Protein AF-A0AAW0EYR4-F1 (afdb_monomer)

Neare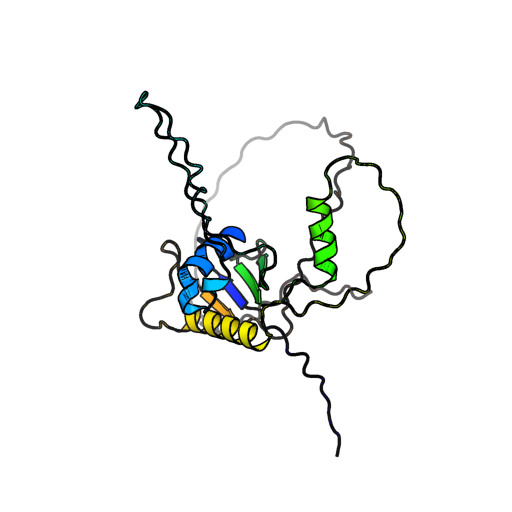st PDB structures (foldseek):
  3ee7-assembly1_B  TM=2.775E-01  e=6.577E+00  Severe acute respiratory syndrome-related coronavirus
  5xam-assembly2_B  TM=1.630E-01  e=1.799E+00  Deinococcus radiodurans R1 = ATCC 13939 = DSM 20539
  7mp7-assembly1_A  TM=2.452E-01  e=5.138E+00  Thermus thermophilus

Organism: NCBI:txid1808958

Mean predicted aligned error: 16.3 Å

Structure (mmCIF, N/CA/C/O backbone):
data_AF-A0AAW0EYR4-F1
#
_entry.id   AF-A0AAW0EYR4-F1
#
loop_
_atom_site.group_PDB
_atom_site.id
_atom_site.type_symbol
_atom_site.label_atom_id
_atom_site.label_alt_id
_atom_site.label_comp_id
_atom_site.label_asym_id
_atom_site.label_entity_id
_atom_site.label_seq_id
_atom_site.pdbx_PDB_ins_code
_atom_site.Cartn_x
_atom_site.Cartn_y
_atom_site.Cartn_z
_atom_site.occupancy
_atom_site.B_iso_or_equiv
_atom_site.auth_seq_id
_atom_site.auth_comp_id
_atom_site.auth_asym_id
_atom_site.auth_atom_id
_atom_site.pdbx_PDB_model_num
ATOM 1 N N . MET A 1 1 ? 0.404 -42.194 14.680 1.00 45.97 1 MET A N 1
ATOM 2 C CA . MET A 1 1 ? 1.113 -40.937 14.370 1.00 45.97 1 MET A CA 1
ATOM 3 C C . MET A 1 1 ? 0.321 -40.262 13.265 1.00 45.97 1 MET A C 1
ATOM 5 O O . MET A 1 1 ? 0.444 -40.666 12.119 1.00 45.97 1 MET A O 1
ATOM 9 N N . SER A 1 2 ? -0.603 -39.366 13.617 1.00 49.25 2 SER A N 1
ATOM 10 C CA . SER A 1 2 ? -1.418 -38.659 12.623 1.00 49.25 2 SER A CA 1
ATOM 11 C C . SER A 1 2 ? -0.617 -37.480 12.092 1.00 49.25 2 SER A C 1
ATOM 13 O O . SER A 1 2 ? -0.444 -36.486 12.794 1.00 49.25 2 SER A O 1
ATOM 15 N N . GLY A 1 3 ? -0.093 -37.625 10.877 1.00 47.03 3 GLY A N 1
ATOM 16 C CA . GLY A 1 3 ? 0.444 -36.516 10.102 1.00 47.03 3 GLY A CA 1
ATOM 17 C C . GLY A 1 3 ? -0.713 -35.653 9.621 1.00 47.03 3 GLY A C 1
ATOM 18 O O . GLY A 1 3 ? -1.368 -35.984 8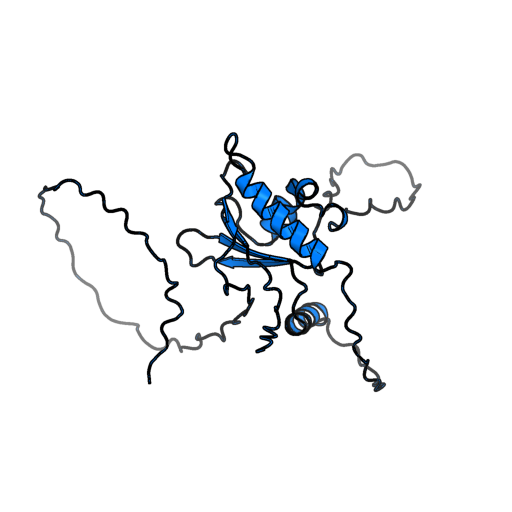.638 1.00 47.03 3 GLY A O 1
ATOM 19 N N . SER A 1 4 ? -0.991 -34.567 10.339 1.00 51.69 4 SER A N 1
ATOM 20 C CA . SER A 1 4 ? -1.746 -33.459 9.765 1.00 51.69 4 SER A CA 1
ATOM 21 C C . SER A 1 4 ? -0.821 -32.733 8.796 1.00 51.69 4 SER A C 1
ATOM 23 O O . SER A 1 4 ? -0.175 -31.758 9.175 1.00 51.69 4 SER A O 1
ATOM 25 N N . ASP A 1 5 ? -0.793 -33.190 7.543 1.00 44.00 5 ASP A N 1
ATOM 26 C CA . ASP A 1 5 ? -0.499 -32.328 6.397 1.00 44.00 5 ASP A CA 1
ATOM 27 C C . ASP A 1 5 ? -1.652 -31.323 6.278 1.00 44.00 5 ASP A C 1
ATOM 29 O O . ASP A 1 5 ? -2.516 -31.382 5.401 1.00 44.00 5 ASP A O 1
ATOM 33 N N . ALA A 1 6 ? -1.703 -30.388 7.228 1.00 49.06 6 ALA A N 1
ATOM 34 C CA . ALA A 1 6 ? -2.325 -29.112 6.974 1.00 49.06 6 ALA A CA 1
ATOM 35 C C . ALA A 1 6 ? -1.444 -28.479 5.904 1.00 49.06 6 ALA A C 1
ATOM 37 O O . ALA A 1 6 ? -0.395 -27.927 6.224 1.00 49.06 6 ALA A O 1
ATOM 38 N N . SER A 1 7 ? -1.845 -28.649 4.640 1.00 44.88 7 SER A N 1
ATOM 39 C CA . SER A 1 7 ? -1.387 -27.833 3.525 1.00 44.88 7 SER A CA 1
ATOM 40 C C . SER A 1 7 ? -1.390 -26.396 4.027 1.00 44.88 7 SER A C 1
ATOM 42 O O . SER A 1 7 ? -2.445 -25.777 4.191 1.00 44.88 7 SER A O 1
ATOM 44 N N . ALA A 1 8 ? -0.205 -25.925 4.407 1.00 48.19 8 ALA A N 1
ATOM 45 C CA . ALA A 1 8 ? 0.031 -24.563 4.806 1.00 48.19 8 ALA A CA 1
ATOM 46 C C . ALA A 1 8 ? -0.064 -23.781 3.506 1.00 48.19 8 ALA A C 1
ATOM 48 O O . ALA A 1 8 ? 0.935 -23.491 2.860 1.00 48.19 8 ALA A O 1
ATOM 49 N N . VAL A 1 9 ? -1.299 -23.539 3.067 1.00 51.88 9 VAL A N 1
ATOM 50 C CA . VAL A 1 9 ? -1.584 -22.476 2.123 1.00 51.88 9 VAL A CA 1
ATOM 51 C C . VAL A 1 9 ? -1.094 -21.242 2.854 1.00 51.88 9 VAL A C 1
ATOM 53 O O . VAL A 1 9 ? -1.728 -20.794 3.812 1.00 51.88 9 VAL A O 1
ATOM 56 N N . ASP A 1 10 ? 0.112 -20.819 2.497 1.00 60.78 10 ASP A N 1
ATOM 57 C CA . ASP A 1 10 ? 0.800 -19.686 3.082 1.00 60.78 10 ASP A CA 1
ATOM 58 C C . ASP A 1 10 ? -0.106 -18.480 2.844 1.00 60.78 10 ASP A C 1
ATOM 60 O O . ASP A 1 10 ? -0.251 -17.973 1.729 1.00 60.78 10 ASP A O 1
ATOM 64 N N . ALA A 1 11 ? -0.901 -18.155 3.861 1.00 66.62 11 ALA A N 1
ATOM 65 C CA . ALA A 1 11 ? -1.995 -17.225 3.699 1.00 66.62 11 ALA A CA 1
ATOM 66 C C . ALA A 1 11 ? -1.380 -15.844 3.503 1.00 66.62 11 ALA A C 1
ATOM 68 O O . ALA A 1 11 ? -0.803 -15.285 4.437 1.00 66.62 11 ALA A O 1
ATOM 69 N N . VAL A 1 12 ? -1.509 -15.305 2.288 1.00 81.75 12 VAL A N 1
ATOM 70 C CA . VAL A 1 12 ? -1.117 -13.932 1.967 1.00 81.75 12 VAL A CA 1
ATOM 71 C C . VAL A 1 12 ? -1.702 -13.004 3.031 1.00 81.75 12 VAL A C 1
ATOM 73 O O . VAL A 1 12 ? -2.915 -12.958 3.249 1.00 81.75 12 VAL A O 1
ATOM 76 N N . GLN A 1 13 ? -0.831 -12.285 3.734 1.00 92.50 13 GLN A N 1
ATOM 77 C CA . GLN A 1 13 ? -1.246 -11.396 4.808 1.00 92.50 13 GLN A CA 1
ATOM 78 C C . GLN A 1 13 ? -1.843 -10.121 4.206 1.00 92.50 13 GLN A C 1
ATOM 80 O O . GLN A 1 13 ? -1.137 -9.307 3.614 1.00 92.50 13 GLN A O 1
ATOM 85 N N . THR A 1 14 ? -3.145 -9.914 4.409 1.00 94.88 14 THR A N 1
ATOM 86 C CA . THR A 1 14 ? -3.785 -8.632 4.092 1.00 94.88 14 THR A CA 1
ATOM 87 C C . THR A 1 14 ? -3.342 -7.560 5.090 1.00 94.88 14 THR A C 1
ATOM 89 O O . THR A 1 14 ? -3.306 -7.798 6.303 1.00 94.88 14 THR A O 1
ATOM 92 N N . ILE A 1 15 ? -3.057 -6.360 4.591 1.00 96.56 15 ILE A N 1
ATOM 93 C CA . ILE A 1 15 ? -2.699 -5.175 5.376 1.00 96.56 15 ILE A CA 1
ATOM 94 C C . ILE A 1 15 ? -3.816 -4.132 5.275 1.00 96.56 15 ILE A C 1
ATOM 96 O O . ILE A 1 15 ? -4.286 -3.814 4.182 1.00 96.56 15 ILE A O 1
ATOM 100 N N . TYR A 1 16 ? -4.214 -3.573 6.417 1.00 96.44 16 TYR A N 1
ATOM 101 C CA . TYR A 1 16 ? -5.031 -2.368 6.513 1.00 96.44 16 TYR A CA 1
ATOM 102 C C . TYR A 1 16 ? -4.136 -1.134 6.493 1.00 96.44 16 TYR A C 1
ATOM 104 O O . TYR A 1 16 ? -3.240 -1.008 7.329 1.00 96.44 16 TYR A O 1
ATOM 112 N N . LEU A 1 17 ? -4.431 -0.198 5.596 1.00 97.50 17 LEU A N 1
ATOM 113 C CA . LEU A 1 17 ? -3.796 1.114 5.549 1.00 97.50 17 LEU A CA 1
ATOM 114 C C . LEU A 1 17 ? -4.863 2.205 5.583 1.00 97.50 17 LEU A C 1
ATOM 116 O O . LEU A 1 17 ? -5.730 2.276 4.712 1.00 97.50 17 LEU A O 1
ATOM 120 N N . HIS A 1 18 ? -4.795 3.075 6.584 1.00 96.94 18 HIS A N 1
ATOM 121 C CA . HIS A 1 18 ? -5.711 4.197 6.752 1.00 96.94 18 HIS A CA 1
ATOM 122 C C . HIS A 1 18 ? -4.946 5.519 6.776 1.00 96.94 18 HIS A C 1
ATOM 124 O O . HIS A 1 18 ? -4.044 5.705 7.592 1.00 96.94 18 HIS A O 1
ATOM 130 N N . CYS A 1 19 ? -5.360 6.461 5.933 1.00 96.69 19 CYS A N 1
ATOM 131 C CA . CYS A 1 19 ? -4.906 7.847 5.961 1.00 96.69 19 CYS A CA 1
ATOM 132 C C . CYS A 1 19 ? -5.962 8.739 5.301 1.00 96.69 19 CYS A C 1
ATOM 134 O O . CYS A 1 19 ? -6.365 8.480 4.167 1.00 96.69 19 CYS A O 1
ATOM 136 N N . ASP A 1 20 ? -6.355 9.826 5.966 1.00 95.69 20 ASP A N 1
ATOM 137 C CA . ASP A 1 20 ? -7.370 10.751 5.444 1.00 95.69 20 ASP A CA 1
ATOM 138 C C . ASP A 1 20 ? -6.915 11.502 4.186 1.00 95.69 20 ASP A C 1
ATOM 140 O O . ASP A 1 20 ? -7.748 12.055 3.472 1.00 95.69 20 ASP A O 1
ATOM 144 N N . ALA A 1 21 ? -5.611 11.552 3.913 1.00 96.44 21 ALA A N 1
ATOM 145 C CA . ALA A 1 21 ? -5.057 12.206 2.733 1.00 96.44 21 ALA A CA 1
ATOM 146 C C . ALA A 1 21 ? -4.922 11.274 1.515 1.00 96.44 21 ALA A C 1
ATOM 148 O O . ALA A 1 21 ? -4.641 11.767 0.425 1.00 96.44 21 ALA A O 1
ATOM 149 N N . LEU A 1 22 ? -5.136 9.961 1.670 1.00 96.75 22 LEU A N 1
ATOM 150 C CA . LEU A 1 22 ? -5.120 9.001 0.563 1.00 96.75 22 LEU A CA 1
ATOM 151 C C . LEU A 1 22 ? -6.537 8.808 0.017 1.00 96.75 22 LEU A C 1
ATOM 153 O O . LEU A 1 22 ? -7.443 8.372 0.729 1.00 96.75 22 LEU A O 1
ATOM 157 N N . ARG A 1 23 ? -6.746 9.141 -1.257 1.00 94.56 23 ARG A N 1
ATOM 158 C CA . ARG A 1 23 ? -8.074 9.170 -1.895 1.00 94.56 23 ARG A CA 1
ATOM 159 C C . ARG A 1 23 ? -8.309 8.027 -2.864 1.00 94.56 23 ARG A C 1
ATOM 161 O O . ARG A 1 23 ? -9.448 7.599 -3.048 1.00 94.56 23 ARG A O 1
ATOM 168 N N . HIS A 1 24 ? -7.255 7.531 -3.501 1.00 95.12 24 HIS A N 1
ATOM 169 C CA . HIS A 1 24 ? -7.380 6.506 -4.529 1.00 95.12 24 HIS A CA 1
ATOM 170 C C . HIS A 1 24 ? -6.160 5.591 -4.607 1.00 95.12 24 HIS A C 1
ATOM 172 O O . HIS A 1 24 ? -5.065 5.926 -4.164 1.00 95.12 24 HIS A O 1
ATOM 178 N N . ARG A 1 25 ? -6.334 4.441 -5.271 1.00 94.44 25 ARG A N 1
ATOM 179 C CA . ARG A 1 25 ? -5.282 3.432 -5.480 1.00 94.44 25 ARG A CA 1
ATOM 180 C C . ARG A 1 25 ? -3.982 4.022 -6.035 1.00 94.44 25 ARG A C 1
ATOM 182 O O . ARG A 1 25 ? -2.907 3.648 -5.590 1.00 94.44 25 ARG A O 1
ATOM 189 N N . GLY A 1 26 ? -4.078 4.945 -6.996 1.00 94.94 26 GLY A N 1
ATOM 190 C CA . GLY A 1 26 ? -2.900 5.592 -7.584 1.00 94.94 26 GLY A CA 1
ATOM 191 C C . GLY A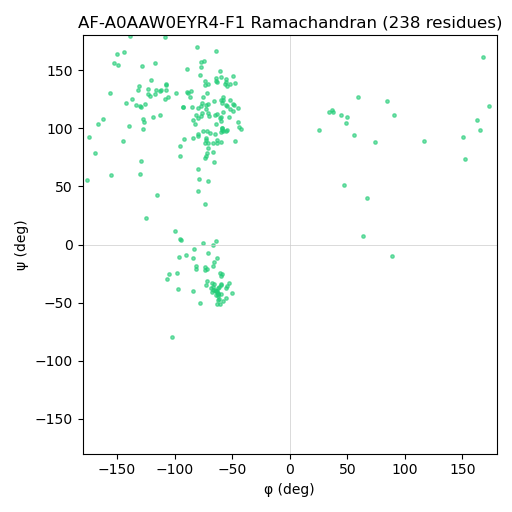 1 26 ? -2.037 6.360 -6.575 1.00 94.94 26 GLY A C 1
ATOM 192 O O . GLY A 1 26 ? -0.822 6.324 -6.697 1.00 94.94 26 GLY A O 1
ATOM 193 N N . GLU A 1 27 ? -2.632 6.995 -5.559 1.00 95.75 27 GLU A N 1
ATOM 194 C CA . GLU A 1 27 ? -1.883 7.702 -4.512 1.00 95.75 27 GLU A CA 1
ATOM 195 C C . GLU A 1 27 ? -1.195 6.726 -3.562 1.00 95.75 27 GLU A C 1
ATOM 197 O O . GLU A 1 27 ? -0.084 6.995 -3.126 1.00 95.75 27 GLU A O 1
ATOM 202 N N . VAL A 1 28 ? -1.818 5.578 -3.278 1.00 96.94 28 VAL A N 1
ATOM 203 C CA . VAL A 1 28 ? -1.186 4.519 -2.479 1.00 96.94 28 VAL A CA 1
ATOM 204 C C . VAL A 1 28 ? 0.048 3.979 -3.201 1.00 96.94 28 VAL A C 1
ATOM 206 O O . VAL A 1 28 ? 1.128 3.927 -2.624 1.00 96.94 28 VAL A O 1
ATOM 209 N N . LEU A 1 29 ? -0.099 3.612 -4.478 1.00 96.25 29 LEU A N 1
ATOM 210 C CA . LEU A 1 29 ? 0.964 2.948 -5.235 1.00 96.25 29 LEU A CA 1
ATOM 211 C C . LEU A 1 29 ? 2.050 3.902 -5.723 1.00 96.25 29 LEU A C 1
ATOM 213 O O . LEU A 1 29 ? 3.226 3.632 -5.539 1.00 96.25 29 LEU A O 1
ATOM 217 N N . ASN A 1 30 ? 1.681 5.007 -6.363 1.00 95.56 30 ASN A N 1
ATOM 218 C CA . ASN A 1 30 ? 2.654 5.897 -7.004 1.00 95.56 30 ASN A CA 1
ATOM 219 C C . ASN A 1 30 ? 3.052 7.077 -6.110 1.00 95.56 30 ASN A C 1
ATOM 221 O O . ASN A 1 30 ? 3.986 7.796 -6.437 1.00 95.56 30 ASN A O 1
ATOM 225 N N . GLY A 1 31 ? 2.339 7.290 -5.001 1.00 95.88 31 GLY A N 1
ATOM 226 C CA . GLY A 1 31 ? 2.692 8.272 -3.981 1.00 95.88 31 GLY A CA 1
ATOM 227 C C . GLY A 1 31 ? 3.321 7.590 -2.774 1.00 95.88 31 GLY A C 1
ATOM 228 O O . GLY A 1 31 ? 4.539 7.567 -2.638 1.00 95.88 31 GLY A O 1
ATOM 229 N N . PHE A 1 32 ? 2.484 7.010 -1.914 1.00 97.25 32 PHE A N 1
ATOM 230 C CA . PHE A 1 32 ? 2.890 6.515 -0.599 1.00 97.25 32 PHE A CA 1
ATOM 231 C C . PHE A 1 32 ? 3.967 5.426 -0.670 1.00 97.25 32 PHE A C 1
ATOM 233 O O . PHE A 1 32 ? 5.012 5.561 -0.032 1.00 97.25 32 PHE A O 1
ATOM 240 N N . PHE A 1 33 ? 3.763 4.378 -1.471 1.00 97.38 33 PHE A N 1
ATOM 241 C CA . PHE A 1 33 ? 4.773 3.329 -1.645 1.00 97.38 33 PHE A CA 1
ATOM 242 C C . PHE A 1 33 ? 6.021 3.823 -2.371 1.00 97.38 33 PHE A C 1
ATOM 244 O O . PHE A 1 33 ? 7.111 3.383 -2.031 1.00 97.38 33 PHE A O 1
ATOM 251 N N . TYR A 1 34 ? 5.891 4.766 -3.308 1.00 96.81 34 TYR A N 1
ATOM 252 C CA . TYR A 1 34 ? 7.053 5.321 -3.997 1.00 96.81 34 TYR A CA 1
ATOM 253 C C . TYR A 1 34 ? 7.929 6.142 -3.045 1.00 96.81 34 TYR A C 1
ATOM 255 O O . TYR A 1 34 ? 9.153 6.038 -3.088 1.00 96.81 34 TYR A O 1
ATOM 263 N N . GLU A 1 35 ? 7.326 6.931 -2.155 1.00 96.81 35 GLU A N 1
ATOM 264 C CA . GLU A 1 35 ? 8.061 7.700 -1.145 1.00 96.81 35 GLU A CA 1
ATOM 265 C C . GLU A 1 35 ? 8.824 6.782 -0.179 1.00 96.81 35 GLU A C 1
ATOM 267 O O . GLU A 1 35 ? 9.971 7.060 0.160 1.00 96.81 35 GLU A O 1
ATOM 272 N N . HIS A 1 36 ? 8.237 5.635 0.173 1.00 97.00 36 HIS A N 1
ATOM 273 C CA . HIS A 1 36 ? 8.808 4.669 1.119 1.00 97.00 36 HIS A CA 1
ATOM 274 C C . HIS A 1 36 ? 9.505 3.476 0.450 1.00 97.00 36 HIS A C 1
ATOM 276 O O . HIS A 1 36 ? 9.839 2.503 1.123 1.00 97.00 36 HIS A O 1
ATOM 282 N N . ARG A 1 37 ? 9.737 3.525 -0.864 1.00 97.31 37 ARG A N 1
ATOM 283 C CA . ARG A 1 37 ? 10.236 2.384 -1.652 1.00 97.31 37 ARG A CA 1
ATOM 284 C C . ARG A 1 37 ? 11.551 1.797 -1.122 1.00 97.31 37 ARG A C 1
ATOM 286 O O . ARG A 1 37 ? 11.649 0.578 -1.046 1.00 97.31 37 ARG A O 1
ATOM 293 N N . HIS A 1 38 ? 12.463 2.647 -0.637 1.00 97.25 38 HIS A N 1
ATOM 294 C CA . HIS A 1 38 ? 13.734 2.251 -0.010 1.00 97.25 38 HIS A CA 1
ATOM 295 C C . HIS A 1 38 ? 13.512 1.429 1.255 1.00 97.25 38 HIS A C 1
ATOM 297 O O . HIS A 1 38 ? 14.082 0.353 1.416 1.00 97.25 38 HIS A O 1
ATOM 303 N N . ALA A 1 39 ? 12.626 1.900 2.136 1.00 96.56 39 ALA A N 1
ATOM 304 C CA . ALA A 1 39 ? 12.269 1.187 3.361 1.00 96.56 39 ALA A CA 1
ATOM 305 C C . ALA A 1 39 ? 11.544 -0.134 3.055 1.00 96.56 39 ALA A C 1
ATOM 307 O O . ALA A 1 39 ? 11.719 -1.131 3.754 1.00 96.56 39 ALA A O 1
ATOM 308 N N . LEU A 1 40 ? 10.756 -0.160 1.980 1.00 96.88 40 LEU A N 1
ATOM 309 C CA . LEU A 1 40 ? 10.023 -1.340 1.531 1.00 96.88 40 LEU A CA 1
ATOM 310 C C . LEU A 1 40 ? 10.889 -2.322 0.722 1.00 96.88 40 LEU A C 1
ATOM 312 O O . LEU A 1 40 ? 10.527 -3.491 0.629 1.00 96.88 40 LEU A O 1
ATOM 316 N N . GLY A 1 41 ? 12.039 -1.893 0.193 1.00 96.69 41 GLY A N 1
ATOM 317 C CA . GLY A 1 41 ? 12.879 -2.689 -0.706 1.00 96.69 41 GLY A CA 1
ATOM 318 C C . GLY A 1 41 ? 12.229 -2.967 -2.060 1.00 96.69 41 GLY A C 1
ATOM 319 O O . GLY A 1 41 ? 12.319 -4.091 -2.542 1.00 96.69 41 GLY A O 1
ATOM 320 N N . ILE A 1 42 ? 11.535 -1.974 -2.622 1.00 96.50 42 ILE A N 1
ATOM 321 C CA . ILE A 1 42 ? 10.814 -2.072 -3.906 1.00 96.50 42 ILE A CA 1
ATOM 322 C C . ILE A 1 42 ? 11.255 -0.988 -4.903 1.00 96.50 42 ILE A C 1
ATOM 324 O O . ILE A 1 42 ? 10.493 -0.600 -5.787 1.00 96.50 42 ILE A O 1
ATOM 328 N N . ASP A 1 43 ? 12.457 -0.436 -4.741 1.00 95.81 43 ASP A N 1
ATOM 329 C CA . ASP A 1 43 ? 13.011 0.600 -5.622 1.00 95.81 43 ASP A CA 1
ATOM 330 C C . ASP A 1 43 ? 13.036 0.189 -7.089 1.00 95.81 43 ASP A C 1
ATOM 332 O O . ASP A 1 43 ? 12.611 0.947 -7.960 1.00 95.81 43 ASP A O 1
ATOM 336 N N . ASP A 1 44 ? 13.494 -1.031 -7.340 1.00 94.12 44 ASP A N 1
ATOM 337 C CA . ASP A 1 44 ? 13.626 -1.645 -8.656 1.00 94.12 44 ASP A CA 1
ATOM 338 C C . ASP A 1 44 ? 12.276 -2.010 -9.286 1.00 94.12 44 ASP A C 1
ATOM 340 O O . ASP A 1 44 ? 12.219 -2.379 -10.458 1.00 94.12 44 ASP A O 1
ATOM 344 N N . TRP A 1 45 ? 11.173 -1.878 -8.542 1.00 94.25 45 TRP A N 1
ATOM 345 C CA . TRP A 1 45 ? 9.840 -2.147 -9.072 1.00 94.25 45 TRP A CA 1
ATOM 346 C C . TRP A 1 45 ? 9.298 -0.963 -9.859 1.00 94.25 45 TRP A C 1
ATOM 348 O O . TRP A 1 45 ? 8.369 -1.153 -10.633 1.00 94.25 45 TRP A O 1
ATOM 358 N N . TYR A 1 46 ? 9.800 0.255 -9.649 1.00 94.62 46 TYR A N 1
ATOM 359 C CA . TYR A 1 46 ? 9.259 1.442 -10.304 1.00 94.62 46 TYR A CA 1
ATOM 360 C C . TYR A 1 46 ? 9.935 1.701 -11.644 1.00 94.62 46 TYR A C 1
ATOM 362 O O . TYR A 1 46 ? 11.157 1.785 -11.748 1.00 94.62 46 TYR A O 1
ATOM 370 N N . GLU A 1 47 ? 9.113 1.924 -12.664 1.00 91.00 47 GLU A N 1
ATOM 371 C CA . GLU A 1 47 ? 9.585 2.397 -13.956 1.00 91.00 47 GLU A CA 1
ATOM 372 C C . GLU A 1 47 ? 9.868 3.898 -13.834 1.00 91.00 47 GLU A C 1
ATOM 374 O O . GLU A 1 47 ? 8.963 4.725 -13.654 1.00 91.00 47 GLU A O 1
ATOM 379 N N . LEU A 1 48 ? 11.153 4.243 -13.882 1.00 85.88 48 LEU A N 1
ATOM 380 C CA . LEU A 1 48 ? 11.593 5.621 -14.032 1.00 85.88 48 LEU A CA 1
ATOM 381 C C . LEU A 1 48 ? 11.339 6.052 -15.481 1.00 85.88 48 LEU A C 1
ATOM 383 O O . LEU A 1 48 ? 11.575 5.259 -16.398 1.00 85.88 48 LEU A O 1
ATOM 387 N N . PRO A 1 49 ? 10.890 7.294 -15.717 1.00 80.19 49 PRO A N 1
ATOM 388 C CA . PRO A 1 49 ? 10.799 7.823 -17.067 1.00 80.19 49 PRO A CA 1
ATOM 389 C C . PRO A 1 49 ? 12.163 7.695 -17.718 1.00 80.19 49 PRO A C 1
ATOM 391 O O . PRO A 1 49 ? 13.142 8.264 -17.231 1.00 80.19 49 PRO A O 1
ATOM 394 N N . SER A 1 50 ? 12.240 6.944 -18.812 1.00 74.06 50 SER A N 1
ATOM 395 C CA . SER A 1 50 ? 13.403 7.047 -19.677 1.00 74.06 50 SER A CA 1
ATOM 396 C C . SER A 1 50 ? 13.472 8.505 -20.115 1.00 74.06 50 SER A C 1
ATOM 398 O O . SER A 1 50 ? 12.472 9.042 -20.601 1.00 74.06 50 SER A O 1
ATOM 400 N N . ALA A 1 51 ? 14.608 9.166 -19.868 1.00 70.62 51 ALA A N 1
ATOM 401 C CA . ALA A 1 51 ? 14.843 10.503 -20.395 1.00 70.62 51 ALA A CA 1
ATOM 402 C C . ALA A 1 51 ? 14.469 10.490 -21.885 1.00 70.62 51 ALA A C 1
ATOM 404 O O . ALA A 1 51 ? 14.738 9.474 -22.540 1.00 70.62 51 ALA A O 1
ATOM 405 N N . PRO A 1 52 ? 13.799 11.540 -22.403 1.00 68.62 52 PRO A N 1
ATOM 406 C CA . PRO A 1 52 ? 13.470 11.592 -23.818 1.00 68.62 52 PRO A CA 1
ATOM 407 C C . PRO A 1 52 ? 14.755 11.280 -24.568 1.00 68.62 52 PRO A C 1
ATOM 409 O O . PRO A 1 52 ? 15.776 11.920 -24.314 1.00 68.62 52 PRO A O 1
ATOM 412 N N . ALA A 1 53 ? 14.727 10.216 -25.375 1.00 65.12 53 ALA A N 1
ATOM 413 C CA . ALA A 1 53 ? 15.865 9.867 -26.199 1.00 65.12 53 ALA A CA 1
ATOM 414 C C . ALA A 1 53 ? 16.220 11.145 -26.950 1.00 65.12 53 ALA A C 1
ATOM 416 O O . ALA A 1 53 ? 15.363 11.701 -27.641 1.00 65.12 53 ALA A O 1
ATOM 417 N N . ASP A 1 54 ? 17.422 11.652 -26.685 1.00 63.38 54 ASP A N 1
ATOM 418 C CA . ASP A 1 54 ? 17.951 12.869 -27.272 1.00 63.38 54 ASP A CA 1
ATOM 419 C C . ASP A 1 54 ? 18.142 12.567 -28.758 1.00 63.38 54 ASP A C 1
ATOM 421 O O . ASP A 1 54 ? 19.198 12.130 -29.218 1.00 63.38 54 ASP A O 1
ATOM 425 N N . ASN A 1 55 ? 17.037 12.622 -29.498 1.00 57.34 55 ASN A N 1
ATOM 426 C CA . ASN A 1 55 ? 17.000 12.435 -30.930 1.00 57.34 55 ASN A CA 1
ATOM 427 C C . ASN A 1 55 ? 17.652 13.688 -31.478 1.00 57.34 55 ASN A C 1
ATOM 429 O O . ASN A 1 55 ? 16.960 14.677 -31.709 1.00 57.34 55 ASN A O 1
ATOM 433 N N . GLY A 1 56 ? 18.982 13.641 -31.586 1.00 59.28 56 GLY A N 1
ATOM 434 C CA . GLY A 1 56 ? 19.844 14.731 -32.008 1.00 59.28 56 GLY A CA 1
ATOM 435 C C . GLY A 1 56 ? 19.323 15.403 -33.270 1.00 59.28 56 GLY A C 1
ATOM 436 O O . GLY A 1 56 ? 19.679 15.035 -34.384 1.00 59.28 56 GLY A O 1
ATOM 437 N N . ALA A 1 57 ? 18.482 16.410 -33.077 1.00 56.56 57 ALA A N 1
ATOM 438 C CA . ALA A 1 57 ? 18.104 17.376 -34.080 1.00 56.56 57 ALA A CA 1
ATOM 439 C C . ALA A 1 57 ? 19.036 18.568 -33.876 1.00 56.56 57 ALA A C 1
ATOM 441 O O . ALA A 1 57 ? 18.681 19.589 -33.293 1.00 56.56 57 ALA A O 1
ATOM 442 N N . THR A 1 58 ? 20.278 18.408 -34.331 1.00 63.28 58 THR A N 1
ATOM 443 C CA . THR A 1 58 ? 21.123 19.544 -34.697 1.00 63.28 58 THR A CA 1
ATOM 444 C C . THR A 1 58 ? 20.399 20.312 -35.799 1.00 63.28 58 THR A C 1
ATOM 446 O O . THR A 1 58 ? 20.390 19.872 -36.947 1.00 63.28 58 THR A O 1
ATOM 449 N N . GLY A 1 59 ? 19.745 21.415 -35.439 1.00 57.41 59 GLY A N 1
ATOM 450 C CA . GLY A 1 59 ? 18.972 22.228 -36.373 1.00 57.41 59 GLY A CA 1
ATOM 451 C C . GLY A 1 59 ? 18.539 23.562 -35.772 1.00 57.41 59 GLY A C 1
ATOM 452 O O . GLY A 1 59 ? 17.406 23.698 -35.339 1.00 57.41 59 GLY A O 1
ATOM 453 N N . GLU A 1 60 ? 19.497 24.488 -35.737 1.00 58.03 60 GLU A N 1
ATOM 454 C CA . GLU A 1 60 ? 19.379 25.951 -35.872 1.00 58.03 60 GLU A CA 1
ATOM 455 C C . GLU A 1 60 ? 18.332 26.725 -35.038 1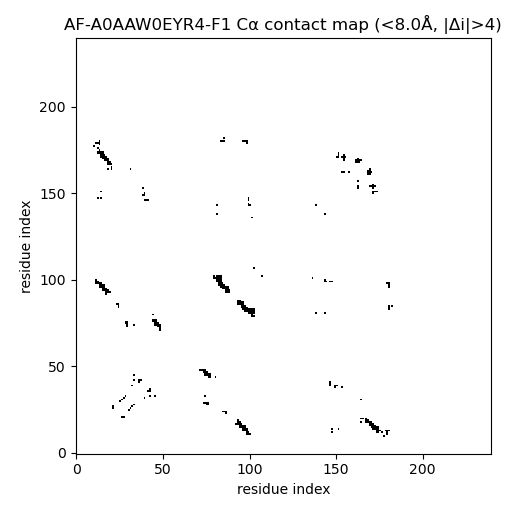.00 58.03 60 GLU A C 1
ATOM 457 O O . GLU A 1 60 ? 17.142 26.783 -35.323 1.00 58.03 60 GLU A O 1
ATOM 462 N N . GLU A 1 61 ? 18.870 27.394 -34.013 1.00 62.28 61 GLU A N 1
ATOM 463 C CA . GLU A 1 61 ? 18.676 28.807 -33.661 1.00 62.28 61 GLU A CA 1
ATOM 464 C C . GLU A 1 61 ? 17.369 29.493 -34.116 1.00 62.28 61 GLU A C 1
ATOM 466 O O . GLU A 1 61 ? 17.267 30.050 -35.205 1.00 62.28 61 GLU A O 1
ATOM 471 N N . GLY A 1 62 ? 16.400 29.576 -33.198 1.00 61.00 62 GLY A N 1
ATOM 472 C CA . GLY A 1 62 ? 15.374 30.617 -33.255 1.00 61.00 62 GLY A CA 1
ATOM 473 C C . GLY A 1 62 ? 14.030 30.224 -32.660 1.00 61.00 62 GLY A C 1
ATOM 474 O O . GLY A 1 62 ? 13.177 29.713 -33.374 1.00 61.00 62 GLY A O 1
ATOM 475 N N . THR A 1 63 ? 13.823 30.514 -31.368 1.00 59.84 63 THR A N 1
ATOM 476 C CA . THR A 1 63 ? 12.623 31.170 -30.784 1.00 59.84 63 THR A CA 1
ATOM 477 C C . THR A 1 63 ? 12.591 30.923 -29.263 1.00 59.84 63 THR A C 1
ATOM 479 O O . THR A 1 63 ? 12.277 29.818 -28.823 1.00 59.84 63 THR A O 1
ATOM 482 N N . PRO A 1 64 ? 12.883 31.933 -28.420 1.00 56.78 64 PRO A N 1
ATOM 483 C CA . PRO A 1 64 ? 12.702 31.854 -26.975 1.00 56.78 64 PRO A CA 1
ATOM 484 C C . PRO A 1 64 ? 11.241 32.192 -26.644 1.00 56.78 64 PRO A C 1
ATOM 486 O O . PRO A 1 64 ? 10.884 33.358 -26.497 1.00 56.78 64 PRO A O 1
ATOM 489 N N . GLY A 1 65 ? 10.360 31.194 -26.580 1.00 54.94 65 GLY A N 1
ATOM 490 C CA . GLY A 1 65 ? 8.941 31.495 -26.372 1.00 54.94 65 GLY A CA 1
ATOM 491 C C . GLY A 1 65 ? 8.033 30.289 -26.224 1.00 54.94 65 GLY A C 1
ATOM 492 O O . GLY A 1 65 ? 7.058 30.171 -26.951 1.00 54.94 65 GLY A O 1
ATOM 493 N N . GLY A 1 66 ? 8.332 29.400 -25.285 1.00 48.97 66 GLY A N 1
ATOM 494 C CA . GLY A 1 66 ? 7.426 28.312 -24.938 1.00 48.97 66 GLY A CA 1
ATOM 495 C C . GLY A 1 66 ? 7.967 27.543 -23.754 1.00 48.97 66 GLY A C 1
ATOM 496 O O . GLY A 1 66 ? 8.766 26.631 -23.921 1.00 48.97 66 GLY A O 1
ATOM 497 N N . ALA A 1 67 ? 7.553 27.925 -22.548 1.00 57.09 67 ALA A N 1
ATOM 498 C CA . ALA A 1 67 ? 7.760 27.137 -21.340 1.00 57.09 67 ALA A CA 1
ATOM 499 C C . ALA A 1 67 ? 6.853 25.893 -21.361 1.00 57.09 67 ALA A C 1
ATOM 501 O O . ALA A 1 67 ? 6.087 25.662 -20.426 1.00 57.09 67 ALA A O 1
ATOM 502 N N . ASP A 1 68 ? 6.938 25.093 -22.427 1.00 54.59 68 ASP A N 1
ATOM 503 C CA . ASP A 1 68 ? 6.443 23.723 -22.436 1.00 54.59 68 ASP A CA 1
ATOM 504 C C . ASP A 1 68 ? 7.420 22.913 -21.593 1.00 54.59 68 ASP A C 1
ATOM 506 O O . ASP A 1 68 ? 8.323 22.223 -22.071 1.00 54.59 68 ASP A O 1
ATOM 510 N N . GLY A 1 69 ? 7.273 23.091 -20.280 1.00 58.69 69 GLY A N 1
ATOM 511 C CA . GLY A 1 69 ? 7.896 22.254 -19.282 1.00 58.69 69 GLY A CA 1
ATOM 512 C C . GLY A 1 69 ? 7.427 20.840 -19.550 1.00 58.69 69 GLY A C 1
ATOM 513 O O . GLY A 1 69 ? 6.316 20.484 -19.162 1.00 58.69 69 GLY A O 1
ATOM 514 N N . SER A 1 70 ? 8.267 20.078 -20.254 1.00 62.34 70 SER A N 1
ATOM 515 C CA . SER A 1 70 ? 8.151 18.637 -20.424 1.00 62.34 70 SER A CA 1
ATOM 516 C C . SER A 1 70 ? 7.815 18.062 -19.058 1.00 62.34 70 SER A C 1
ATOM 518 O O . SER A 1 70 ? 8.656 18.041 -18.155 1.00 62.34 70 SER A O 1
ATOM 520 N N . ALA A 1 71 ? 6.531 17.757 -18.863 1.00 65.56 71 ALA A N 1
ATOM 521 C CA . ALA A 1 71 ? 6.008 17.374 -17.572 1.00 65.56 71 ALA A CA 1
ATOM 522 C C . ALA A 1 71 ? 6.698 16.065 -17.223 1.00 65.56 71 ALA A C 1
ATOM 524 O O . ALA A 1 71 ? 6.390 15.031 -17.818 1.00 65.56 71 ALA A O 1
ATOM 525 N N . ALA A 1 72 ? 7.681 16.138 -16.322 1.00 70.56 72 ALA A N 1
ATOM 526 C CA . ALA A 1 72 ? 8.445 14.983 -15.897 1.00 70.56 72 ALA A CA 1
ATOM 527 C C . ALA A 1 72 ? 7.444 13.888 -15.529 1.00 70.56 72 ALA A C 1
ATOM 529 O O . ALA A 1 72 ? 6.602 14.067 -14.643 1.00 70.56 72 ALA A O 1
ATOM 530 N N . VAL A 1 73 ? 7.466 12.793 -16.288 1.00 79.25 73 VAL A N 1
ATOM 531 C CA . VAL A 1 73 ? 6.516 11.704 -16.092 1.00 79.25 73 VAL A CA 1
ATOM 532 C C . VAL A 1 73 ? 6.722 11.209 -14.663 1.00 79.25 73 VAL A C 1
ATOM 534 O O . VAL A 1 73 ? 7.837 10.923 -14.244 1.00 79.25 73 VAL A O 1
ATOM 537 N N . ALA A 1 74 ? 5.668 11.185 -13.854 1.00 84.25 74 ALA A N 1
ATOM 538 C CA . ALA A 1 74 ? 5.807 10.692 -12.490 1.00 84.25 74 ALA A CA 1
ATOM 539 C C . ALA A 1 74 ? 6.203 9.202 -12.529 1.00 84.25 74 ALA A C 1
ATOM 541 O O . ALA A 1 74 ? 5.633 8.473 -13.348 1.00 84.25 74 ALA A O 1
ATOM 542 N N . PRO A 1 75 ? 7.118 8.735 -11.660 1.00 90.25 75 PRO A N 1
ATOM 543 C CA . PRO A 1 75 ? 7.429 7.317 -11.507 1.00 90.25 75 PRO A CA 1
ATOM 544 C C . PRO A 1 75 ? 6.159 6.494 -11.289 1.00 90.25 75 PRO A C 1
ATOM 546 O O . PRO A 1 75 ? 5.242 6.913 -10.570 1.00 90.25 75 PRO A O 1
ATOM 549 N N . ARG A 1 76 ? 6.078 5.327 -11.931 1.00 93.06 76 ARG A N 1
ATOM 550 C CA . ARG A 1 76 ? 4.886 4.473 -11.868 1.00 93.06 76 ARG A CA 1
ATOM 551 C C . ARG A 1 76 ? 5.259 3.047 -11.536 1.00 93.06 76 ARG A C 1
ATOM 553 O O . ARG A 1 76 ? 6.190 2.481 -12.098 1.00 93.06 76 ARG A O 1
ATOM 560 N N . MET A 1 77 ? 4.480 2.463 -10.635 1.00 93.81 77 MET A N 1
ATOM 561 C CA . MET A 1 77 ? 4.533 1.031 -10.412 1.00 93.81 77 MET A CA 1
ATOM 562 C C . MET A 1 77 ? 3.893 0.320 -11.617 1.00 93.81 77 MET A C 1
ATOM 564 O O . MET A 1 77 ? 2.769 0.682 -12.003 1.00 93.81 77 MET A O 1
ATOM 568 N N . PRO A 1 78 ? 4.558 -0.684 -12.210 1.00 90.31 78 PRO A N 1
ATOM 569 C CA . PRO A 1 78 ? 4.069 -1.383 -13.379 1.00 90.31 78 PRO A CA 1
ATOM 570 C C . PRO A 1 78 ? 2.732 -2.052 -13.093 1.00 90.31 78 PRO A C 1
ATOM 572 O O . PRO A 1 78 ? 2.440 -2.517 -11.988 1.00 90.31 78 PRO A O 1
ATOM 575 N N . PHE A 1 79 ? 1.903 -2.165 -14.128 1.00 84.56 79 PHE A N 1
ATOM 576 C CA . PHE A 1 79 ? 0.579 -2.776 -14.004 1.00 84.56 79 PHE A CA 1
ATOM 577 C C . PHE A 1 79 ? 0.638 -4.244 -13.548 1.00 84.56 79 PHE A C 1
ATOM 579 O O . PHE A 1 79 ? -0.342 -4.746 -12.988 1.00 84.56 79 PHE A O 1
ATOM 586 N N . HIS A 1 80 ? 1.760 -4.921 -13.801 1.00 83.69 80 HIS A N 1
ATOM 587 C CA . HIS A 1 80 ? 2.010 -6.320 -13.471 1.00 83.69 80 HIS A CA 1
ATOM 588 C C . HIS A 1 80 ? 2.731 -6.517 -12.128 1.00 83.69 80 HIS A C 1
ATOM 590 O O . HIS A 1 80 ? 3.020 -7.662 -11.780 1.00 83.69 80 HIS A O 1
ATOM 596 N N . ALA A 1 81 ? 2.992 -5.443 -11.370 1.00 90.62 81 ALA A N 1
ATOM 597 C CA . ALA A 1 81 ? 3.532 -5.554 -10.020 1.00 90.62 81 ALA A CA 1
ATOM 598 C C . ALA A 1 81 ? 2.637 -6.462 -9.150 1.00 90.62 81 ALA A C 1
ATOM 600 O O . ALA A 1 81 ? 1.404 -6.413 -9.282 1.00 90.62 81 ALA A O 1
ATOM 601 N N . PRO A 1 82 ? 3.225 -7.279 -8.258 1.00 93.12 82 PRO A N 1
ATOM 602 C CA . PRO A 1 82 ? 2.516 -8.250 -7.429 1.00 93.12 82 PRO A CA 1
ATOM 603 C C . PRO A 1 82 ? 1.852 -7.558 -6.232 1.00 93.12 82 PRO A C 1
ATOM 605 O O . PRO A 1 82 ? 2.124 -7.880 -5.078 1.00 93.12 82 PRO A O 1
ATOM 608 N N . VAL A 1 83 ? 1.006 -6.565 -6.500 1.00 94.00 83 VAL A N 1
ATOM 609 C CA . VAL A 1 83 ? 0.286 -5.825 -5.469 1.00 94.00 83 VAL A CA 1
ATOM 610 C C . VAL A 1 83 ? -1.165 -5.594 -5.862 1.00 94.00 83 VAL A C 1
ATOM 612 O O . VAL A 1 83 ? -1.495 -5.015 -6.907 1.00 94.00 83 VAL A O 1
ATOM 615 N N . GLU A 1 84 ? -2.058 -6.019 -4.979 1.00 92.75 84 GLU A N 1
ATOM 616 C CA . GLU A 1 84 ? -3.479 -5.737 -5.065 1.00 92.75 84 GLU A CA 1
ATOM 617 C C . GLU A 1 84 ? -3.861 -4.721 -3.993 1.00 92.75 84 GLU A C 1
ATOM 619 O O . GLU A 1 84 ? -3.463 -4.827 -2.837 1.00 92.75 84 GLU A O 1
ATOM 624 N N . VAL A 1 85 ? -4.620 -3.703 -4.403 1.00 93.81 85 VAL A N 1
ATOM 625 C CA . VAL A 1 85 ? -5.054 -2.617 -3.524 1.00 93.81 85 VAL A CA 1
ATOM 626 C C . VAL A 1 85 ? -6.534 -2.373 -3.753 1.00 93.81 85 VAL A C 1
ATOM 628 O O . VAL A 1 85 ? -6.936 -2.014 -4.865 1.00 93.81 85 VAL A O 1
ATOM 631 N N . VAL A 1 86 ? -7.330 -2.521 -2.697 1.00 93.56 86 VAL A N 1
ATOM 632 C CA . VAL A 1 86 ? -8.776 -2.273 -2.710 1.00 93.56 86 VAL A CA 1
ATOM 633 C C . VAL A 1 86 ? -9.117 -1.141 -1.755 1.00 93.56 86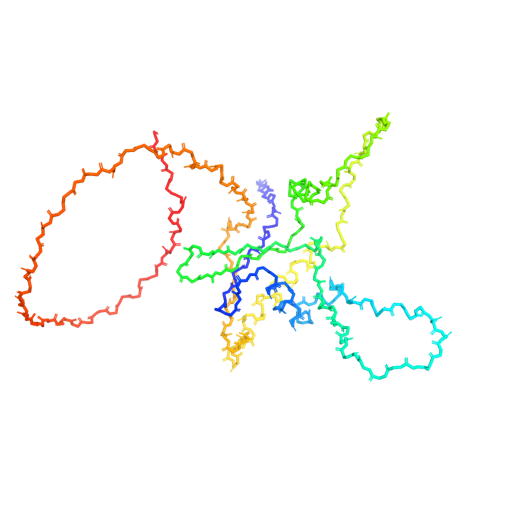 VAL A C 1
ATOM 635 O O . VAL A 1 86 ? -8.717 -1.144 -0.596 1.00 93.56 86 VAL A O 1
ATOM 638 N N . HIS A 1 87 ? -9.876 -0.163 -2.247 1.00 93.88 87 HIS A N 1
ATOM 639 C CA . HIS A 1 87 ? -10.346 0.973 -1.461 1.00 93.88 87 HIS A CA 1
ATOM 640 C C . HIS A 1 87 ? -11.731 0.679 -0.872 1.00 93.88 87 HIS A C 1
ATOM 642 O O . HIS A 1 87 ? -12.705 0.500 -1.608 1.00 93.88 87 HIS A O 1
ATOM 648 N N . VAL A 1 88 ? -11.840 0.664 0.455 1.00 93.19 88 VAL A N 1
ATOM 649 C CA . VAL A 1 88 ? -13.094 0.407 1.172 1.00 93.19 88 VAL A CA 1
ATOM 650 C C . VAL A 1 88 ? -13.770 1.726 1.546 1.00 93.19 88 VAL A C 1
ATOM 652 O O . VAL A 1 88 ? -13.641 2.238 2.657 1.00 93.19 88 VAL A O 1
ATOM 655 N N . VAL A 1 89 ? -14.537 2.267 0.598 1.00 89.50 89 VAL A N 1
ATOM 656 C CA . VAL A 1 89 ? -15.203 3.581 0.723 1.00 89.50 89 VAL A CA 1
ATOM 657 C C . VAL A 1 89 ? -16.385 3.565 1.697 1.00 89.50 89 VAL A C 1
ATOM 659 O O . VAL A 1 89 ? -16.666 4.559 2.353 1.00 89.50 89 VAL A O 1
ATOM 662 N N . ARG A 1 90 ? -17.100 2.436 1.818 1.00 88.56 90 ARG A N 1
ATOM 663 C CA . ARG A 1 90 ? -18.336 2.337 2.629 1.00 88.56 90 ARG A CA 1
ATOM 664 C C . ARG A 1 90 ? -18.094 2.280 4.146 1.00 88.56 90 ARG A C 1
ATOM 666 O O . ARG A 1 90 ? -19.044 2.149 4.915 1.00 88.56 90 ARG A O 1
ATOM 673 N N . SER A 1 91 ? -16.840 2.343 4.583 1.00 87.12 91 SER A N 1
ATOM 674 C CA . SER A 1 91 ? -16.481 2.443 5.997 1.00 87.12 91 SER A CA 1
ATOM 675 C C . SER A 1 91 ? -16.706 3.868 6.512 1.00 87.12 91 SER A C 1
ATOM 677 O O . SER A 1 91 ? -16.570 4.831 5.766 1.00 87.12 91 SER A O 1
ATOM 679 N N . ARG A 1 92 ? -16.978 4.029 7.816 1.00 88.38 92 ARG A N 1
ATOM 680 C CA . ARG A 1 92 ? -16.991 5.360 8.467 1.00 88.38 92 ARG A CA 1
ATOM 681 C C . ARG A 1 92 ? -15.642 6.076 8.357 1.00 88.38 92 ARG A C 1
ATOM 683 O O . ARG A 1 92 ? -15.586 7.296 8.422 1.00 88.38 92 ARG A O 1
ATOM 690 N N . LYS A 1 93 ? -14.575 5.290 8.240 1.00 89.75 93 LYS A N 1
ATOM 691 C CA . LYS A 1 93 ? -13.193 5.716 8.054 1.00 89.75 93 LYS A CA 1
ATOM 692 C C . LYS A 1 93 ? -12.659 4.971 6.832 1.00 89.75 93 LYS A C 1
ATOM 694 O O . LYS A 1 93 ? -12.410 3.771 6.972 1.00 89.75 93 LYS A O 1
ATOM 699 N N . PRO A 1 94 ? -12.618 5.590 5.640 1.00 90.56 94 PRO A N 1
ATOM 700 C CA . PRO A 1 94 ? -12.144 4.931 4.428 1.00 90.56 94 PRO A CA 1
ATOM 701 C C . PRO A 1 94 ? -10.723 4.398 4.610 1.00 90.56 94 PRO A C 1
ATOM 703 O O . PRO A 1 94 ? -9.875 5.058 5.202 1.00 90.56 94 PRO A O 1
ATOM 706 N N . TYR A 1 95 ? -10.469 3.191 4.123 1.00 95.88 95 TYR A N 1
ATOM 707 C CA . TYR A 1 95 ? -9.160 2.551 4.231 1.00 95.88 95 TYR A CA 1
ATOM 708 C C . TYR A 1 95 ? -8.857 1.728 2.986 1.00 95.88 95 TYR A C 1
ATOM 710 O O . TYR A 1 95 ? -9.744 1.421 2.183 1.00 95.88 95 TYR A O 1
ATOM 718 N N . PHE A 1 96 ? -7.597 1.348 2.848 1.00 96.94 96 PHE A N 1
ATOM 719 C CA . PHE A 1 96 ? -7.108 0.469 1.803 1.00 96.94 96 PHE A CA 1
ATOM 720 C C . PHE A 1 96 ? -6.781 -0.901 2.386 1.00 96.94 96 PHE A C 1
ATOM 722 O O . PHE A 1 96 ? -6.220 -1.006 3.477 1.00 96.94 96 PHE A O 1
ATOM 729 N N . LEU A 1 97 ? -7.157 -1.941 1.651 1.00 96.19 97 LEU A N 1
ATOM 730 C CA . LEU A 1 97 ? -6.668 -3.297 1.847 1.00 96.19 97 LEU A CA 1
ATOM 731 C C . LEU A 1 97 ? -5.561 -3.552 0.837 1.00 96.19 97 LEU A C 1
ATOM 733 O O . LEU A 1 97 ? -5.757 -3.280 -0.350 1.00 96.19 97 LEU A O 1
ATOM 737 N N . ILE A 1 98 ? -4.426 -4.052 1.310 1.00 96.50 98 ILE A N 1
ATOM 738 C CA . ILE A 1 98 ? -3.243 -4.320 0.494 1.00 96.50 98 ILE A CA 1
ATOM 739 C C . ILE A 1 98 ? -2.857 -5.787 0.645 1.00 96.50 98 ILE A C 1
ATOM 741 O O . ILE A 1 98 ? -2.766 -6.289 1.765 1.00 96.50 98 ILE A O 1
ATOM 745 N N . GLU A 1 99 ? -2.587 -6.442 -0.478 1.00 94.88 99 GLU A N 1
ATOM 746 C CA . GLU A 1 99 ? -1.989 -7.775 -0.535 1.00 94.88 99 GLU A CA 1
ATOM 747 C C . GLU A 1 99 ? -0.830 -7.790 -1.529 1.00 94.88 99 GLU A C 1
ATOM 749 O O . GLU A 1 99 ? -0.975 -7.335 -2.667 1.00 94.88 99 GLU A O 1
ATOM 754 N N . TRP A 1 100 ? 0.303 -8.357 -1.113 1.00 94.12 100 TRP A N 1
ATOM 755 C CA . TRP A 1 100 ? 1.458 -8.587 -1.976 1.00 94.12 100 TRP A CA 1
ATOM 756 C C . TRP A 1 100 ? 1.352 -9.979 -2.595 1.00 94.12 100 TRP A C 1
ATOM 758 O O . TRP A 1 100 ? 1.760 -10.976 -2.004 1.00 94.12 100 TRP A O 1
ATOM 768 N N . ARG A 1 101 ? 0.721 -10.049 -3.767 1.00 90.31 101 ARG A N 1
ATOM 769 C CA . ARG A 1 101 ? 0.513 -11.283 -4.529 1.00 90.31 101 ARG A CA 1
ATOM 770 C C . ARG A 1 101 ? 0.390 -10.987 -6.014 1.00 90.31 101 ARG A C 1
ATOM 772 O O . ARG A 1 101 ? -0.042 -9.905 -6.418 1.00 90.31 101 ARG A O 1
ATOM 779 N N . TYR A 1 102 ? 0.693 -11.979 -6.843 1.00 83.62 102 TYR A N 1
ATOM 780 C CA . TYR A 1 102 ? 0.382 -11.878 -8.262 1.00 83.62 102 TYR A CA 1
ATOM 781 C C . TYR A 1 102 ? -1.129 -11.803 -8.480 1.00 83.62 102 TYR A C 1
ATOM 783 O O . TYR A 1 102 ? -1.881 -12.502 -7.795 1.00 83.62 102 TYR A O 1
ATOM 791 N N . PRO A 1 103 ? -1.591 -11.011 -9.465 1.00 71.56 103 PRO A N 1
ATOM 792 C CA . PRO A 1 103 ? -2.980 -11.062 -9.883 1.00 71.56 103 PRO A CA 1
ATOM 793 C C . PRO A 1 103 ? -3.363 -12.510 -10.196 1.00 71.56 103 PRO A C 1
ATOM 795 O O . PRO A 1 103 ? -2.715 -13.152 -11.032 1.00 71.56 103 PRO A O 1
ATOM 798 N N . ALA A 1 104 ? -4.411 -13.011 -9.534 1.00 68.88 104 ALA A N 1
ATOM 799 C CA . ALA A 1 104 ? -4.966 -14.329 -9.818 1.00 68.88 104 ALA A CA 1
ATOM 800 C C . ALA A 1 104 ? -5.193 -14.483 -11.331 1.00 68.88 104 ALA A C 1
ATOM 802 O O . ALA A 1 104 ? -5.531 -13.513 -12.016 1.00 68.88 104 ALA A O 1
ATOM 803 N N . ALA A 1 105 ? -5.000 -15.690 -11.871 1.00 66.75 105 ALA A N 1
ATOM 804 C CA . ALA A 1 105 ? -5.116 -15.934 -13.312 1.00 66.75 105 ALA A CA 1
ATOM 805 C C . ALA A 1 105 ? -6.461 -15.442 -13.889 1.00 66.75 105 ALA A C 1
ATOM 807 O O . ALA A 1 105 ? -6.504 -14.917 -15.000 1.00 66.75 105 ALA A O 1
ATOM 808 N N . GLU A 1 106 ? -7.531 -15.510 -13.096 1.00 61.84 106 GLU A N 1
ATOM 809 C CA . GLU A 1 106 ? -8.868 -15.005 -13.427 1.00 61.84 106 GLU A CA 1
ATOM 810 C C . GLU A 1 106 ? -8.896 -13.483 -13.665 1.00 61.84 106 GLU A C 1
ATOM 812 O O . GLU A 1 106 ? -9.539 -13.003 -14.601 1.00 61.84 106 GLU A O 1
ATOM 817 N N . ASN A 1 107 ? -8.109 -12.717 -12.904 1.00 62.78 107 ASN A N 1
ATOM 818 C CA . ASN A 1 107 ? -8.014 -11.261 -13.036 1.00 62.78 107 ASN A CA 1
ATOM 819 C C . ASN A 1 107 ? -7.228 -10.821 -14.279 1.00 62.78 107 ASN A C 1
ATOM 821 O O . ASN A 1 107 ? -7.383 -9.682 -14.731 1.00 62.78 107 ASN A O 1
ATOM 825 N N . LYS A 1 108 ? -6.405 -11.702 -14.866 1.00 63.06 108 LYS A N 1
ATOM 826 C CA . LYS A 1 108 ? -5.674 -11.394 -16.107 1.00 63.06 108 LYS A CA 1
ATOM 827 C C . LYS A 1 108 ? -6.637 -11.224 -17.285 1.00 63.06 108 LYS A C 1
ATOM 829 O O . LYS A 1 108 ? -6.469 -10.298 -18.076 1.00 63.06 108 LYS A O 1
ATOM 834 N N . LYS A 1 109 ? -7.691 -12.045 -17.364 1.00 60.78 109 LYS A N 1
ATOM 835 C CA . LYS A 1 109 ? -8.649 -12.034 -18.486 1.00 60.78 109 LYS A CA 1
ATOM 836 C C . LYS A 1 109 ? -9.435 -10.720 -18.582 1.00 60.78 109 LYS A C 1
ATOM 838 O O . LYS A 1 109 ? -9.590 -10.176 -19.670 1.00 60.78 109 LYS A O 1
ATOM 843 N N . ASN A 1 110 ? -9.842 -10.167 -17.440 1.00 58.59 110 ASN A N 1
ATOM 844 C CA . ASN A 1 110 ? -10.564 -8.890 -17.382 1.00 58.59 110 ASN A CA 1
ATOM 845 C C . ASN A 1 110 ? -9.672 -7.677 -17.696 1.00 58.59 110 ASN A C 1
ATOM 847 O O . ASN A 1 110 ? -10.183 -6.613 -18.034 1.00 58.59 110 ASN A O 1
ATOM 851 N N . ARG A 1 111 ? -8.345 -7.815 -17.564 1.00 59.06 111 ARG A N 1
ATOM 852 C CA . ARG A 1 111 ? -7.388 -6.743 -17.866 1.00 59.06 111 ARG A CA 1
ATOM 853 C C . ARG A 1 111 ? -7.036 -6.666 -19.347 1.00 59.06 111 ARG A C 1
ATOM 855 O O . ARG A 1 111 ? -6.967 -5.560 -19.866 1.00 59.06 111 ARG A O 1
ATOM 862 N N . HIS A 1 112 ? -6.863 -7.805 -20.018 1.00 55.16 112 HIS A N 1
ATOM 863 C CA . HIS A 1 112 ? -6.579 -7.825 -21.458 1.00 55.16 112 HIS A CA 1
ATOM 864 C C . HIS A 1 112 ? -7.763 -7.319 -22.296 1.00 55.16 112 HIS A C 1
ATOM 866 O O . HIS A 1 112 ? -7.557 -6.544 -23.220 1.00 55.16 112 HIS A O 1
ATOM 872 N N . GLN A 1 113 ? -9.008 -7.610 -21.895 1.00 53.38 113 GLN A N 1
ATOM 873 C CA . GLN A 1 113 ? -10.190 -7.064 -22.583 1.00 53.38 113 GLN A CA 1
ATOM 874 C C . GLN A 1 113 ? -10.256 -5.529 -22.616 1.00 53.38 113 GLN A C 1
ATOM 876 O O . GLN A 1 113 ? -10.881 -4.983 -23.510 1.00 53.38 113 GLN A O 1
ATOM 881 N N . ALA A 1 114 ? -9.624 -4.824 -21.671 1.00 53.44 114 ALA A N 1
ATOM 882 C CA . ALA A 1 114 ? -9.620 -3.360 -21.660 1.00 53.44 114 ALA A CA 1
ATOM 883 C C . ALA A 1 114 ? -8.538 -2.738 -22.565 1.00 53.44 114 ALA A C 1
ATOM 885 O O . ALA A 1 114 ? -8.553 -1.527 -22.763 1.00 53.44 114 ALA A O 1
ATOM 886 N N . LEU A 1 115 ? -7.586 -3.539 -23.056 1.00 56.78 115 LEU A N 1
ATOM 887 C CA . LEU A 1 115 ? -6.502 -3.098 -23.941 1.00 56.78 115 LEU A CA 1
ATOM 888 C C . LEU A 1 115 ? -6.730 -3.529 -25.398 1.00 56.78 115 LEU A C 1
ATOM 890 O O . LEU A 1 115 ? -6.242 -2.849 -26.291 1.00 56.78 115 LEU A O 1
ATOM 894 N N . ASP A 1 116 ? -7.496 -4.601 -25.627 1.00 53.00 116 ASP A N 1
ATOM 895 C CA . ASP A 1 116 ? -7.737 -5.173 -26.961 1.00 53.00 116 ASP A CA 1
ATOM 896 C C . ASP A 1 116 ? -9.039 -4.682 -27.643 1.00 53.00 116 ASP A C 1
ATOM 898 O O . ASP A 1 116 ? -9.369 -5.147 -28.730 1.00 53.00 116 ASP A O 1
ATOM 902 N N . GLU A 1 117 ? -9.788 -3.731 -27.065 1.00 50.31 117 GLU A N 1
ATOM 903 C CA . GLU A 1 117 ? -10.909 -3.048 -27.754 1.00 50.31 117 GLU A CA 1
ATOM 904 C C . GLU A 1 117 ? -10.414 -1.929 -28.704 1.00 50.31 117 GLU A C 1
ATOM 906 O O . GLU A 1 117 ? -10.948 -0.822 -28.727 1.00 50.31 117 GLU A O 1
ATOM 911 N N . GLU A 1 118 ? -9.394 -2.220 -29.513 1.00 48.81 118 GLU A N 1
ATOM 912 C CA . GLU A 1 118 ? -9.100 -1.477 -30.746 1.00 48.81 118 GLU A CA 1
ATOM 913 C C . GLU A 1 118 ? -9.892 -2.128 -31.903 1.00 48.81 118 GLU A C 1
ATOM 915 O O . GLU A 1 118 ? -9.888 -3.356 -32.049 1.00 48.81 118 GLU A O 1
ATOM 920 N N . PRO A 1 119 ? -10.635 -1.358 -32.718 1.00 49.28 119 PRO A N 1
ATOM 921 C CA . PRO A 1 119 ? -11.590 -1.918 -33.664 1.00 49.28 119 PRO A CA 1
ATOM 922 C C . PRO A 1 119 ? -10.911 -2.529 -34.901 1.00 49.28 119 PRO A C 1
ATOM 924 O O . PRO A 1 119 ? -10.287 -1.836 -35.695 1.00 49.28 119 PRO A O 1
ATOM 927 N N . ASN A 1 120 ? -11.178 -3.821 -35.114 1.00 52.91 120 ASN A N 1
ATOM 928 C CA . ASN A 1 120 ? -11.125 -4.550 -36.387 1.00 52.91 120 ASN A CA 1
ATOM 929 C C . ASN A 1 120 ? -9.800 -4.528 -37.177 1.00 52.91 120 ASN A C 1
ATOM 931 O O . ASN A 1 120 ? -9.627 -3.759 -38.122 1.00 52.91 120 ASN A O 1
ATOM 935 N N . GLN A 1 121 ? -8.974 -5.555 -36.956 1.00 55.38 121 GLN A N 1
ATOM 936 C CA . GLN A 1 121 ? -8.247 -6.197 -38.057 1.00 55.38 121 GLN A CA 1
ATOM 937 C C . GLN A 1 121 ? -8.703 -7.660 -38.217 1.00 55.38 121 GLN A C 1
ATOM 939 O O . GLN A 1 121 ? -8.807 -8.377 -37.220 1.00 55.38 121 GLN A O 1
ATOM 944 N N . PRO A 1 122 ? -9.004 -8.122 -39.446 1.00 55.34 122 PRO A N 1
ATOM 945 C CA . PRO A 1 122 ? -9.432 -9.494 -39.698 1.00 55.34 122 PRO A CA 1
ATOM 946 C C . PRO A 1 122 ? -8.264 -10.474 -39.519 1.00 55.34 122 PRO A C 1
ATOM 948 O O . PRO A 1 122 ? -7.242 -10.375 -40.197 1.00 55.34 122 PRO A O 1
ATOM 951 N N . MET A 1 123 ? -8.433 -11.432 -38.604 1.00 54.06 123 MET A N 1
ATOM 952 C CA . MET A 1 123 ? -7.456 -12.483 -38.318 1.00 54.06 123 MET A CA 1
ATOM 953 C C . MET A 1 123 ? -7.605 -13.688 -39.249 1.00 54.06 123 MET A C 1
ATOM 955 O O . MET A 1 123 ? -8.690 -14.253 -39.388 1.00 54.06 123 MET A O 1
ATOM 959 N N . ALA A 1 124 ? -6.475 -14.125 -39.806 1.00 54.66 124 ALA A N 1
ATOM 960 C CA . ALA A 1 124 ? -6.277 -15.487 -40.279 1.00 54.66 124 ALA A CA 1
ATOM 961 C C . ALA A 1 124 ? -6.079 -16.415 -39.068 1.00 54.66 124 ALA A C 1
ATOM 963 O O . ALA A 1 124 ? -5.256 -16.157 -38.190 1.00 54.66 124 ALA A O 1
ATOM 964 N N . THR A 1 125 ? -6.880 -17.474 -39.011 1.00 55.19 125 THR A N 1
ATOM 965 C CA . THR A 1 125 ? -6.862 -18.519 -37.985 1.00 55.19 125 THR A CA 1
ATOM 966 C C . THR A 1 125 ? -5.749 -19.527 -38.238 1.00 55.19 125 THR A C 1
ATOM 968 O O . THR A 1 125 ? -5.910 -20.382 -39.102 1.00 55.19 125 THR A O 1
ATOM 971 N N . ASP A 1 126 ? -4.707 -19.503 -37.406 1.00 52.31 126 ASP A N 1
ATOM 972 C CA . ASP A 1 126 ? -3.850 -20.667 -37.174 1.00 52.31 126 ASP A CA 1
ATOM 973 C C . ASP A 1 126 ? -4.024 -21.154 -35.732 1.00 52.31 126 ASP A C 1
ATOM 975 O O . ASP A 1 126 ? -3.675 -20.488 -34.753 1.00 52.31 126 ASP A O 1
ATOM 979 N N . SER A 1 127 ? -4.627 -22.339 -35.602 1.00 53.38 127 SER A N 1
ATOM 980 C CA . SER A 1 127 ? -4.889 -22.996 -34.328 1.00 53.38 127 SER A CA 1
ATOM 981 C C . SER A 1 127 ? -3.601 -23.597 -33.771 1.00 53.38 127 SER A C 1
ATOM 983 O O . SER A 1 127 ? -3.213 -24.717 -34.102 1.00 53.38 127 SER A O 1
ATOM 985 N N . SER A 1 128 ? -2.952 -22.875 -32.871 1.00 50.75 128 SER A N 1
ATOM 986 C CA . SER A 1 128 ? -1.979 -23.460 -31.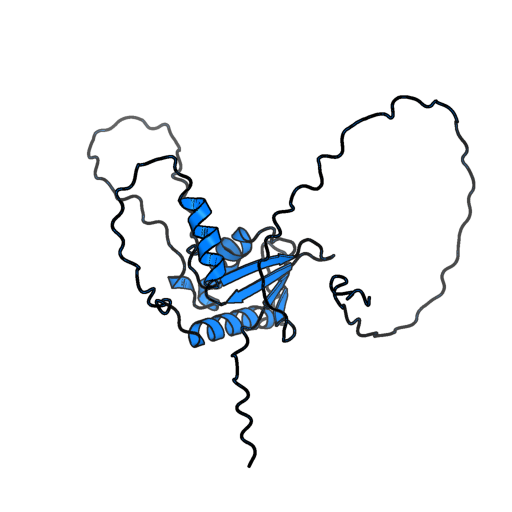956 1.00 50.75 128 SER A CA 1
ATOM 987 C C . SER A 1 128 ? -2.360 -23.045 -30.543 1.00 50.75 128 SER A C 1
ATOM 989 O O . SER A 1 128 ? -2.270 -21.884 -30.167 1.00 50.75 128 SER A O 1
ATOM 991 N N . THR A 1 129 ? -2.877 -23.998 -29.766 1.00 46.56 129 THR A N 1
ATOM 992 C CA . THR A 1 129 ? -3.169 -23.826 -28.340 1.00 46.56 129 THR A CA 1
ATOM 993 C C . THR A 1 129 ? -1.857 -23.600 -27.589 1.00 46.56 129 THR A C 1
ATOM 995 O O . THR A 1 129 ? -1.065 -24.543 -27.490 1.00 46.56 129 THR A O 1
ATOM 998 N N . PRO A 1 130 ? -1.595 -22.399 -27.039 1.00 45.69 130 PRO A N 1
ATOM 999 C CA . PRO A 1 130 ? -0.400 -22.185 -26.247 1.00 45.69 130 PRO A CA 1
ATOM 1000 C C . PRO A 1 130 ? -0.581 -22.890 -24.902 1.00 45.69 130 PRO A C 1
ATOM 1002 O O . PRO A 1 130 ? -1.454 -22.542 -24.105 1.00 45.69 130 PRO A O 1
ATOM 1005 N N . THR A 1 131 ? 0.258 -23.888 -24.632 1.00 42.91 131 THR A N 1
ATOM 1006 C CA . THR A 1 131 ? 0.474 -24.397 -23.278 1.00 42.91 131 THR A CA 1
ATOM 1007 C C . THR A 1 131 ? 0.980 -23.232 -22.431 1.00 42.91 131 THR A C 1
ATOM 1009 O O . THR A 1 131 ? 2.147 -22.847 -22.514 1.00 42.91 131 THR A O 1
ATOM 1012 N N . VAL A 1 132 ? 0.081 -22.628 -21.652 1.00 45.09 132 VAL A N 1
ATOM 1013 C CA . VAL A 1 132 ? 0.386 -21.533 -20.728 1.00 45.09 132 VAL A CA 1
ATOM 1014 C C . VAL A 1 132 ? 1.281 -22.095 -19.628 1.00 45.09 132 VAL A C 1
ATOM 1016 O O . VAL A 1 132 ? 0.811 -22.551 -18.588 1.00 45.09 132 VAL A O 1
ATOM 1019 N N . ARG A 1 133 ? 2.596 -22.083 -19.860 1.00 46.91 133 ARG A N 1
ATOM 1020 C CA . ARG A 1 133 ? 3.572 -22.165 -18.777 1.00 46.91 133 ARG A CA 1
ATOM 1021 C C . ARG A 1 133 ? 3.270 -20.983 -17.866 1.00 46.91 133 ARG A C 1
ATOM 1023 O O . ARG A 1 133 ? 3.386 -19.834 -18.298 1.00 46.91 133 ARG A O 1
ATOM 1030 N N . GLN A 1 134 ? 2.820 -21.260 -16.643 1.00 49.47 134 GLN A N 1
ATOM 1031 C CA . GLN A 1 134 ? 2.784 -20.267 -15.579 1.00 49.47 134 GLN A CA 1
ATOM 1032 C C . GLN A 1 134 ? 4.213 -19.738 -15.454 1.00 49.47 134 GLN A C 1
ATOM 1034 O O . GLN A 1 134 ? 5.077 -20.402 -14.896 1.00 49.47 134 GLN A O 1
ATOM 1039 N N . ARG A 1 135 ? 4.495 -18.592 -16.082 1.00 49.75 135 ARG A N 1
ATOM 1040 C CA . ARG A 1 135 ? 5.714 -17.843 -15.803 1.00 49.75 135 ARG A CA 1
ATOM 1041 C C . ARG A 1 135 ? 5.635 -17.513 -14.323 1.00 49.75 135 ARG A C 1
ATOM 1043 O O . ARG A 1 135 ? 4.799 -16.695 -13.935 1.00 49.75 135 ARG A O 1
ATOM 1050 N N . GLU A 1 136 ? 6.449 -18.201 -13.531 1.00 58.97 136 GLU A N 1
ATOM 1051 C CA . GLU A 1 136 ? 6.865 -17.734 -12.218 1.00 58.97 136 GLU A CA 1
ATOM 1052 C C . GLU A 1 136 ? 7.227 -16.263 -12.409 1.00 58.97 136 GLU A C 1
ATOM 1054 O O . GLU A 1 136 ? 8.011 -15.909 -13.297 1.00 58.97 136 GLU A O 1
ATOM 1059 N N . GLY A 1 137 ? 6.492 -15.384 -11.733 1.00 66.06 137 GLY A N 1
ATOM 1060 C CA . GLY A 1 137 ? 6.744 -13.964 -11.886 1.00 66.06 137 GLY A CA 1
ATOM 1061 C C . GLY A 1 137 ? 8.144 -13.621 -11.363 1.00 66.06 137 GLY A C 1
ATOM 1062 O O . GLY A 1 137 ? 8.763 -14.429 -10.674 1.00 66.06 137 GLY A O 1
ATOM 1063 N N . PRO A 1 138 ? 8.655 -12.421 -11.668 1.00 78.25 138 PRO A N 1
ATOM 1064 C CA . PRO A 1 138 ? 10.032 -12.039 -11.342 1.00 78.25 138 PRO A CA 1
ATOM 1065 C C . PRO A 1 138 ? 10.350 -11.995 -9.832 1.00 78.25 138 PRO A C 1
ATOM 1067 O O . PRO A 1 138 ? 11.513 -11.918 -9.456 1.00 78.25 138 PRO A O 1
ATOM 1070 N N . PHE A 1 139 ? 9.337 -12.059 -8.969 1.00 84.81 139 PHE A N 1
ATOM 1071 C CA . PHE A 1 139 ? 9.433 -11.988 -7.509 1.00 84.81 139 PHE A CA 1
ATOM 1072 C C . PHE A 1 139 ? 9.062 -13.318 -6.845 1.00 84.81 139 PHE A C 1
ATOM 1074 O O . PHE A 1 139 ? 8.002 -13.882 -7.145 1.00 84.81 139 PHE A O 1
ATOM 1081 N N . SER A 1 140 ? 9.897 -13.768 -5.905 1.00 89.81 140 SER A N 1
ATOM 1082 C CA . SER A 1 140 ? 9.635 -14.935 -5.058 1.00 89.81 140 SER A CA 1
ATOM 1083 C C . SER A 1 140 ? 8.631 -14.611 -3.945 1.00 89.81 140 SER A C 1
ATOM 1085 O O . SER A 1 140 ? 8.488 -13.460 -3.529 1.00 89.81 140 SER A O 1
ATOM 1087 N N . GLU A 1 141 ? 7.950 -15.631 -3.419 1.00 87.69 141 GLU A N 1
ATOM 1088 C CA . GLU A 1 141 ? 7.025 -15.470 -2.284 1.00 87.69 141 GLU A CA 1
ATOM 1089 C C . GLU A 1 141 ? 7.726 -14.926 -1.031 1.00 87.69 141 GLU A C 1
ATOM 1091 O O . GLU A 1 141 ? 7.157 -14.116 -0.299 1.00 87.69 141 GLU A O 1
ATOM 1096 N N . GLU A 1 142 ? 8.989 -15.305 -0.816 1.00 91.06 142 GLU A N 1
ATOM 1097 C CA . GLU A 1 142 ? 9.815 -14.797 0.280 1.00 91.06 142 GLU A CA 1
ATOM 1098 C C . GLU A 1 142 ? 10.044 -13.285 0.164 1.00 91.06 142 GLU A C 1
ATOM 1100 O O . GLU A 1 142 ? 9.902 -12.563 1.152 1.00 91.06 142 GLU A O 1
ATOM 1105 N N . SER A 1 143 ? 10.312 -12.775 -1.045 1.00 92.56 143 SER A N 1
ATOM 1106 C CA . SER A 1 143 ? 10.426 -11.333 -1.272 1.00 92.56 143 SER A CA 1
ATOM 1107 C C . SER A 1 143 ? 9.111 -10.611 -0.972 1.00 92.56 143 SER A C 1
ATOM 1109 O O . SER A 1 143 ? 9.122 -9.576 -0.309 1.00 92.56 143 SER A O 1
ATOM 1111 N N . LEU A 1 144 ? 7.965 -11.165 -1.383 1.00 93.69 144 LEU A N 1
ATOM 1112 C CA . LEU A 1 144 ? 6.650 -10.570 -1.094 1.00 93.69 144 LEU A CA 1
ATOM 1113 C C . LEU A 1 144 ? 6.339 -10.556 0.408 1.00 93.69 144 LEU A C 1
ATOM 1115 O O . LEU A 1 144 ? 5.819 -9.563 0.932 1.00 93.69 144 LEU A O 1
ATOM 1119 N N . ARG A 1 145 ? 6.704 -11.625 1.124 1.00 93.50 145 ARG A N 1
ATOM 1120 C CA . ARG A 1 145 ? 6.620 -11.676 2.589 1.00 93.50 145 ARG A CA 1
ATOM 1121 C C . ARG A 1 145 ? 7.503 -10.607 3.226 1.00 93.50 145 ARG A C 1
ATOM 1123 O O . ARG A 1 145 ? 7.018 -9.865 4.076 1.00 93.50 145 ARG A O 1
ATOM 1130 N N . ALA A 1 146 ? 8.747 -10.464 2.776 1.00 95.25 146 ALA A N 1
ATOM 1131 C CA . ALA A 1 146 ? 9.658 -9.450 3.296 1.00 95.25 146 ALA A CA 1
ATOM 1132 C C . ALA A 1 146 ? 9.107 -8.025 3.099 1.00 95.25 146 ALA A C 1
ATOM 1134 O O . ALA A 1 146 ? 9.146 -7.221 4.029 1.00 95.25 146 ALA A O 1
ATOM 1135 N N . VAL A 1 147 ? 8.530 -7.714 1.932 1.00 96.75 147 VAL A N 1
ATOM 1136 C CA . VAL A 1 147 ? 7.884 -6.410 1.679 1.00 96.75 147 VAL A CA 1
ATOM 1137 C C . VAL A 1 147 ? 6.688 -6.195 2.616 1.00 96.75 147 VAL A C 1
ATOM 1139 O O . VAL A 1 147 ? 6.523 -5.115 3.185 1.00 96.75 147 VAL A O 1
ATOM 1142 N N . THR A 1 148 ? 5.872 -7.232 2.830 1.00 96.00 148 THR A N 1
ATOM 1143 C CA . THR A 1 148 ? 4.736 -7.209 3.769 1.00 96.00 148 THR A CA 1
ATOM 1144 C C . THR A 1 148 ? 5.193 -6.868 5.188 1.00 96.00 148 THR A C 1
ATOM 1146 O O . THR A 1 148 ? 4.620 -5.991 5.841 1.00 96.00 148 THR A O 1
ATOM 1149 N N . GLU A 1 149 ? 6.234 -7.546 5.669 1.00 95.81 149 GLU A N 1
ATOM 1150 C CA . GLU A 1 149 ? 6.792 -7.340 7.005 1.00 95.81 149 GLU A CA 1
ATOM 1151 C C . GLU A 1 149 ? 7.382 -5.940 7.163 1.00 95.81 149 GLU A C 1
ATOM 1153 O O . GLU A 1 149 ? 7.098 -5.280 8.163 1.00 95.81 149 GLU A O 1
ATOM 1158 N N . ARG A 1 150 ? 8.119 -5.445 6.160 1.00 97.06 150 ARG A N 1
ATOM 1159 C CA . ARG A 1 150 ? 8.656 -4.075 6.153 1.00 97.06 150 ARG A CA 1
ATOM 1160 C C . ARG A 1 150 ? 7.552 -3.023 6.159 1.00 97.06 150 ARG A C 1
ATOM 1162 O O . ARG A 1 150 ? 7.653 -2.050 6.898 1.00 97.06 150 ARG A O 1
ATOM 1169 N N . LEU A 1 151 ? 6.462 -3.230 5.418 1.00 96.88 151 LEU A N 1
ATOM 1170 C CA . LEU A 1 151 ? 5.314 -2.317 5.443 1.00 96.88 151 LEU A CA 1
ATOM 1171 C C . LEU A 1 151 ? 4.640 -2.281 6.825 1.00 96.88 151 LEU A C 1
ATOM 1173 O O . LEU A 1 151 ? 4.255 -1.214 7.304 1.00 96.88 151 LEU A O 1
ATOM 1177 N N . LEU A 1 152 ? 4.513 -3.431 7.491 1.00 96.06 152 LEU A N 1
ATOM 1178 C CA . LEU A 1 152 ? 4.005 -3.491 8.864 1.00 96.06 152 LEU A CA 1
ATOM 1179 C C . LEU A 1 152 ? 4.984 -2.871 9.868 1.00 96.06 152 LEU A C 1
ATOM 1181 O O . LEU A 1 152 ? 4.540 -2.233 10.824 1.00 96.06 152 LEU A O 1
ATOM 1185 N N . ALA A 1 153 ? 6.289 -3.058 9.667 1.00 95.75 153 ALA A N 1
ATOM 1186 C CA . ALA A 1 153 ? 7.331 -2.442 10.478 1.00 95.75 153 ALA A CA 1
ATOM 1187 C C . ALA A 1 153 ? 7.273 -0.917 10.362 1.00 95.75 153 ALA A C 1
ATOM 1189 O O . ALA A 1 153 ? 7.219 -0.259 11.393 1.00 95.75 153 ALA A O 1
ATOM 1190 N N . LEU A 1 154 ? 7.113 -0.374 9.151 1.00 95.25 154 LEU A N 1
ATOM 1191 C CA . LEU A 1 154 ? 6.968 1.063 8.898 1.00 95.25 154 LEU A CA 1
ATOM 1192 C C . LEU A 1 154 ? 5.828 1.697 9.717 1.00 95.25 154 LEU A C 1
ATOM 1194 O O . LEU A 1 154 ? 5.947 2.818 10.202 1.00 95.25 154 LEU A O 1
ATOM 1198 N N . GLY A 1 155 ? 4.725 0.969 9.924 1.00 93.62 155 GLY A N 1
ATOM 1199 C CA . GLY A 1 155 ? 3.623 1.419 10.783 1.00 93.62 155 GLY A CA 1
ATOM 1200 C C . GLY A 1 155 ? 3.907 1.362 12.288 1.00 93.62 155 GLY A C 1
ATOM 1201 O O . GLY A 1 155 ? 3.228 2.037 13.060 1.00 93.62 155 GLY A O 1
ATOM 1202 N N . LYS A 1 156 ? 4.874 0.543 12.715 1.00 91.56 156 LYS A N 1
ATOM 1203 C CA . LYS A 1 156 ? 5.271 0.348 14.121 1.00 91.56 156 LYS A CA 1
ATOM 1204 C C . LYS A 1 156 ? 6.490 1.171 14.521 1.00 91.56 156 LYS A C 1
ATOM 1206 O O . LYS A 1 156 ? 6.664 1.412 15.712 1.00 91.56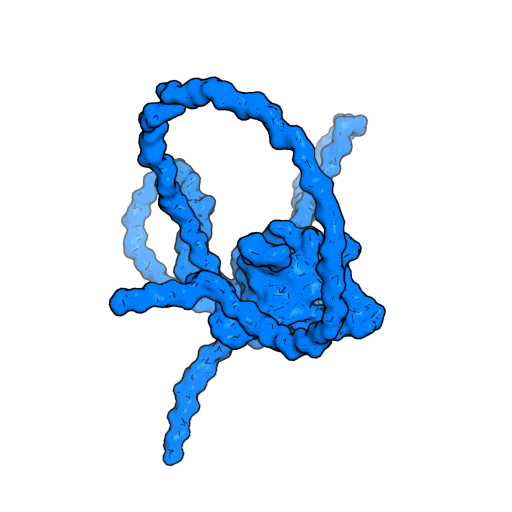 156 LYS A O 1
ATOM 1211 N N . GLU A 1 157 ? 7.331 1.547 13.560 1.00 77.38 157 GLU A N 1
ATOM 1212 C CA . GLU A 1 157 ? 8.716 1.981 13.779 1.00 77.38 157 GLU A CA 1
ATOM 1213 C C . GLU A 1 157 ? 8.853 3.297 14.544 1.00 77.38 157 GLU A C 1
ATOM 1215 O O . GLU A 1 157 ? 9.962 3.725 14.841 1.00 77.38 157 GLU A O 1
ATOM 1220 N N . SER A 1 158 ? 7.756 3.937 14.942 1.00 57.66 158 SER A N 1
ATOM 1221 C CA . SER A 1 158 ? 7.884 5.216 15.603 1.00 57.66 158 SER A CA 1
ATOM 1222 C C . SER A 1 158 ? 6.849 5.461 16.687 1.00 57.66 158 SER A C 1
ATOM 1224 O O . SER A 1 158 ? 5.806 6.084 16.494 1.00 57.66 158 SER A O 1
ATOM 1226 N N . SER A 1 159 ? 7.207 5.025 17.895 1.00 65.62 159 SER A N 1
ATOM 1227 C CA . SER A 1 159 ? 6.647 5.596 19.120 1.00 65.62 159 SER A CA 1
ATOM 1228 C C . SER A 1 159 ? 7.056 7.065 19.312 1.00 65.62 159 SER A C 1
ATOM 1230 O O . SER A 1 159 ? 6.458 7.746 20.138 1.00 65.62 159 SER A O 1
ATOM 1232 N N . ALA A 1 160 ? 8.072 7.550 18.583 1.00 82.06 160 ALA A N 1
ATOM 1233 C CA . ALA A 1 160 ? 8.618 8.901 18.722 1.00 82.06 160 ALA A CA 1
ATOM 1234 C C . ALA A 1 160 ? 8.048 9.907 17.702 1.00 82.06 160 ALA A C 1
ATOM 1236 O O . ALA A 1 160 ? 7.787 11.056 18.051 1.00 82.06 160 ALA A O 1
ATOM 1237 N N . THR A 1 161 ? 7.831 9.491 16.456 1.00 89.88 161 THR A N 1
ATOM 1238 C CA . THR A 1 161 ? 7.360 10.328 15.341 1.00 89.88 161 THR A CA 1
ATOM 1239 C C . THR A 1 161 ? 6.334 9.569 14.496 1.00 89.88 161 THR A C 1
ATOM 1241 O O . THR A 1 161 ? 6.714 8.730 13.687 1.00 89.88 161 THR A O 1
ATOM 1244 N N . PRO A 1 162 ? 5.024 9.832 14.637 1.00 92.44 162 PRO A N 1
ATOM 1245 C CA . PRO A 1 162 ? 4.017 9.082 13.892 1.00 92.44 162 PRO A CA 1
ATOM 1246 C C . PRO A 1 162 ? 4.293 9.145 12.385 1.00 92.44 162 PRO A C 1
ATOM 1248 O O . PRO A 1 162 ? 4.653 10.199 11.863 1.00 92.44 162 PRO A O 1
ATOM 1251 N N . LEU A 1 163 ? 4.094 8.025 11.687 1.00 95.69 163 LEU A N 1
ATOM 1252 C CA . LEU A 1 163 ? 4.161 7.993 10.229 1.00 95.69 163 LEU A CA 1
ATOM 1253 C C . LEU A 1 163 ? 3.115 8.964 9.668 1.00 95.69 163 LEU A C 1
ATOM 1255 O O . LEU A 1 163 ? 1.924 8.832 9.959 1.00 95.69 163 LEU A O 1
ATOM 1259 N N . VAL A 1 164 ? 3.550 9.947 8.882 1.00 96.25 164 VAL A N 1
ATOM 1260 C CA . VAL A 1 164 ? 2.685 10.986 8.312 1.00 96.25 164 VAL A CA 1
ATOM 1261 C C . VAL A 1 164 ? 2.745 10.969 6.790 1.00 96.25 164 VAL A C 1
ATOM 1263 O O . VAL A 1 164 ? 3.797 10.778 6.197 1.00 96.25 164 VAL A O 1
ATOM 1266 N N . TRP A 1 165 ? 1.600 11.201 6.155 1.00 96.56 165 TRP A N 1
ATOM 1267 C CA . TRP A 1 165 ? 1.451 11.385 4.717 1.00 96.56 165 TRP A CA 1
ATOM 1268 C C . TRP A 1 165 ? 0.644 12.655 4.467 1.00 96.56 165 TRP A C 1
ATOM 1270 O O . TRP A 1 165 ? -0.501 12.752 4.919 1.00 96.56 165 TRP A O 1
ATOM 1280 N N . LYS A 1 166 ? 1.231 13.637 3.768 1.00 96.19 166 LYS A N 1
ATOM 1281 C CA . LYS A 1 166 ? 0.621 14.966 3.550 1.00 96.19 166 LYS A CA 1
ATOM 1282 C C . LYS A 1 166 ? 0.056 15.559 4.855 1.00 96.19 166 LYS A C 1
ATOM 1284 O O . LYS A 1 166 ? -1.124 15.896 4.931 1.00 96.19 166 LYS A O 1
ATOM 1289 N N . GLU A 1 167 ? 0.882 15.592 5.904 1.00 96.50 167 GLU A N 1
ATOM 1290 C CA . GLU A 1 167 ? 0.534 16.099 7.249 1.00 96.50 167 GLU A CA 1
ATOM 1291 C C . GLU A 1 167 ? -0.572 15.316 7.986 1.00 96.50 167 GLU A C 1
ATOM 1293 O O . GLU A 1 167 ? -1.028 15.726 9.056 1.00 96.50 167 GLU A O 1
ATOM 1298 N N . LYS A 1 168 ? -1.031 14.180 7.446 1.00 96.50 168 LYS A N 1
ATOM 1299 C CA . LYS A 1 168 ? -2.028 13.315 8.087 1.00 96.50 168 LYS A CA 1
ATOM 1300 C C . LYS A 1 168 ? -1.382 12.032 8.598 1.00 96.50 168 LYS A C 1
ATOM 1302 O O . LYS A 1 168 ? -0.590 11.435 7.876 1.00 96.50 168 LYS A O 1
ATOM 1307 N N . PRO A 1 169 ? -1.730 11.566 9.809 1.00 95.94 169 PRO A N 1
ATOM 1308 C CA . PRO A 1 169 ? -1.189 10.320 10.328 1.00 95.94 169 PRO A CA 1
ATOM 1309 C C . PRO A 1 169 ? -1.632 9.134 9.464 1.00 95.94 169 PRO A C 1
ATOM 1311 O O . PRO A 1 169 ? -2.780 9.064 9.010 1.00 95.94 169 PRO A O 1
ATOM 1314 N N . VAL A 1 170 ? -0.716 8.194 9.262 1.00 96.69 170 VAL A N 1
ATOM 1315 C CA . VAL A 1 170 ? -0.947 6.927 8.570 1.00 96.69 170 VAL A CA 1
ATOM 1316 C C . VAL A 1 170 ? -0.994 5.819 9.613 1.00 96.69 170 VAL A C 1
ATOM 1318 O O . VAL A 1 170 ? -0.087 5.671 10.426 1.00 96.69 170 VAL A O 1
ATOM 1321 N N . SER A 1 171 ? -2.059 5.023 9.589 1.00 96.12 171 SER A N 1
ATOM 1322 C CA . SER A 1 171 ? -2.179 3.821 10.412 1.00 96.12 171 SER A CA 1
ATOM 1323 C C . SER A 1 171 ? -2.051 2.591 9.522 1.00 96.12 171 SER A C 1
ATOM 1325 O O . SER A 1 171 ? -2.794 2.457 8.548 1.00 96.12 171 SER A O 1
ATOM 1327 N N . ILE A 1 172 ? -1.112 1.705 9.859 1.00 96.62 172 ILE A N 1
ATOM 1328 C CA . ILE A 1 172 ? -0.862 0.450 9.147 1.00 96.62 172 ILE A CA 1
ATOM 1329 C C . ILE A 1 172 ? -0.995 -0.699 10.142 1.00 96.62 172 ILE A C 1
ATOM 1331 O O . ILE A 1 172 ? -0.412 -0.664 11.224 1.00 96.62 172 ILE A O 1
ATOM 1335 N N . SER A 1 173 ? -1.777 -1.716 9.796 1.00 96.12 173 SER A N 1
ATOM 1336 C CA . SER A 1 173 ? 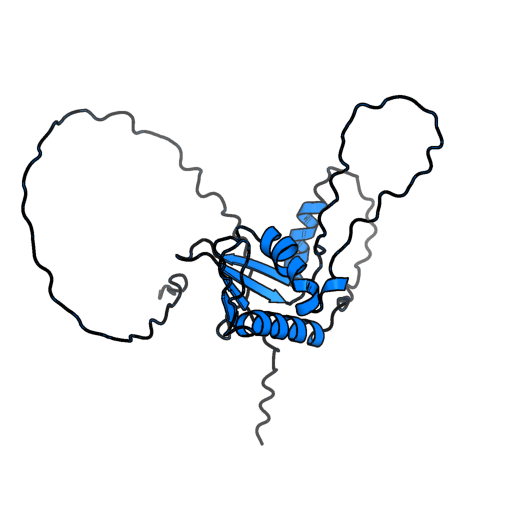-1.972 -2.886 10.656 1.00 96.12 173 SER A CA 1
ATOM 1337 C C . SER A 1 173 ? -2.236 -4.146 9.845 1.00 96.12 173 SER A C 1
ATOM 1339 O O . SER A 1 173 ? -2.714 -4.093 8.714 1.00 96.12 173 SER A O 1
ATOM 1341 N N . ALA A 1 174 ? -1.918 -5.298 10.427 1.00 95.38 174 ALA A N 1
ATOM 1342 C CA . ALA A 1 174 ? -2.249 -6.584 9.836 1.00 95.38 174 ALA A CA 1
ATOM 1343 C C . ALA A 1 174 ? -3.752 -6.851 9.977 1.00 95.38 174 ALA A C 1
ATOM 1345 O O . ALA A 1 174 ? -4.339 -6.606 11.036 1.00 95.38 174 ALA A O 1
ATOM 1346 N N . ALA A 1 175 ? -4.372 -7.369 8.920 1.00 92.56 175 ALA A N 1
ATOM 1347 C CA . ALA A 1 175 ? -5.749 -7.815 8.990 1.00 92.56 175 ALA A CA 1
ATOM 1348 C C . ALA A 1 175 ? -5.904 -9.139 9.738 1.00 92.56 175 ALA A C 1
ATOM 1350 O O . ALA A 1 175 ? -4.966 -9.933 9.841 1.00 92.56 175 ALA A O 1
ATOM 1351 N N . LEU A 1 176 ? -7.117 -9.380 10.247 1.00 87.81 176 LEU A N 1
ATOM 1352 C CA . LEU A 1 176 ? -7.472 -10.664 10.843 1.00 87.81 176 LEU A CA 1
ATOM 1353 C C . LEU A 1 176 ? -7.313 -11.782 9.807 1.00 87.81 176 LEU A C 1
ATOM 1355 O O . LEU A 1 176 ? -7.618 -11.602 8.627 1.00 87.81 176 LEU A O 1
ATOM 1359 N N . ARG A 1 177 ? -6.870 -12.958 10.264 1.00 82.62 177 ARG A N 1
ATOM 1360 C CA . ARG A 1 177 ? -6.735 -14.140 9.404 1.00 82.62 177 ARG A CA 1
ATOM 1361 C C . ARG A 1 177 ? -8.055 -14.442 8.689 1.00 82.62 177 ARG A C 1
ATOM 1363 O O . ARG A 1 177 ? -9.118 -14.412 9.306 1.00 82.62 177 ARG A O 1
ATOM 1370 N N . GLY A 1 178 ? -7.967 -14.750 7.396 1.00 81.75 178 GLY A N 1
ATOM 1371 C CA . GLY A 1 178 ? -9.120 -15.039 6.537 1.00 81.75 178 GLY A CA 1
ATOM 1372 C C . GLY A 1 178 ? -9.736 -13.814 5.856 1.00 81.75 178 GLY A C 1
ATOM 1373 O O . GLY A 1 178 ? -10.552 -13.982 4.951 1.00 81.75 178 GLY A O 1
ATOM 1374 N N . VAL A 1 179 ? -9.335 -12.592 6.225 1.00 82.94 179 VAL A N 1
ATOM 1375 C CA . VAL A 1 179 ? -9.591 -11.419 5.383 1.00 82.94 179 VAL A CA 1
ATOM 1376 C C . VAL A 1 179 ? -8.651 -11.510 4.190 1.00 82.94 179 VAL A C 1
ATOM 1378 O O . VAL A 1 179 ? -7.439 -11.558 4.377 1.00 82.94 179 VAL A O 1
ATOM 1381 N N . THR A 1 180 ? -9.223 -11.559 2.991 1.00 81.19 180 THR A N 1
ATOM 1382 C CA . THR A 1 180 ? -8.470 -11.509 1.740 1.00 81.19 180 THR A CA 1
ATOM 1383 C C . THR A 1 180 ? -9.028 -10.434 0.829 1.00 81.19 180 THR A C 1
ATOM 1385 O O . THR A 1 180 ? -10.211 -10.073 0.898 1.00 81.19 180 THR A O 1
ATOM 1388 N N . VAL A 1 181 ? -8.172 -9.910 -0.034 1.00 77.31 181 VAL A N 1
ATOM 1389 C CA . VAL A 1 181 ? -8.569 -8.957 -1.057 1.00 77.31 181 VAL A CA 1
ATOM 1390 C C . VAL A 1 181 ? -9.159 -9.744 -2.218 1.00 77.31 181 VAL A C 1
ATOM 1392 O O . VAL A 1 181 ? -8.474 -10.484 -2.912 1.00 77.31 181 VAL A O 1
ATOM 1395 N N . THR A 1 182 ? -10.461 -9.610 -2.437 1.00 74.50 182 THR A N 1
ATOM 1396 C CA . THR A 1 182 ? -11.110 -10.077 -3.664 1.00 74.50 182 THR A CA 1
ATOM 1397 C C . THR A 1 182 ? -11.713 -8.862 -4.344 1.00 74.50 182 THR A C 1
ATOM 1399 O O . THR A 1 182 ? -12.640 -8.226 -3.842 1.00 74.50 182 THR A O 1
ATOM 1402 N N . SER A 1 183 ? -11.135 -8.470 -5.475 1.00 59.03 183 SER A N 1
ATOM 1403 C CA . SER A 1 183 ? -11.688 -7.408 -6.308 1.00 59.03 183 SER A CA 1
ATOM 1404 C C . SER A 1 183 ? -12.838 -7.952 -7.158 1.00 59.03 183 SER A C 1
ATOM 1406 O O . SER A 1 183 ? -12.772 -7.974 -8.385 1.00 59.03 183 SER A O 1
ATOM 1408 N N . GLU A 1 184 ? -13.935 -8.375 -6.523 1.00 56.53 184 GLU A N 1
ATOM 1409 C CA . GLU A 1 184 ? -15.169 -8.620 -7.267 1.00 56.53 184 GLU A CA 1
ATOM 1410 C C . GLU A 1 184 ? -15.754 -7.262 -7.667 1.00 56.53 184 GLU A C 1
ATOM 1412 O O . GLU A 1 184 ? -16.475 -6.594 -6.921 1.00 56.53 184 GLU A O 1
ATOM 1417 N N . ARG A 1 185 ? -15.376 -6.794 -8.861 1.00 50.84 185 ARG A N 1
ATOM 1418 C CA . ARG A 1 185 ? -16.030 -5.654 -9.497 1.00 50.84 185 ARG A CA 1
ATOM 1419 C C . ARG A 1 185 ? -17.403 -6.135 -9.941 1.00 50.84 185 ARG A C 1
ATOM 1421 O O . ARG A 1 185 ? -17.590 -6.484 -11.105 1.00 50.84 185 ARG A O 1
ATOM 1428 N N . GLU A 1 186 ? -18.364 -6.133 -9.022 1.00 47.38 186 GLU A N 1
ATOM 1429 C CA . GLU A 1 186 ? -19.777 -6.227 -9.365 1.00 47.38 186 GLU A CA 1
ATOM 1430 C C . GLU A 1 186 ? -20.095 -4.970 -10.187 1.00 47.38 186 GLU A C 1
ATOM 1432 O O . GLU A 1 186 ? -20.402 -3.894 -9.668 1.00 47.38 186 GLU A O 1
ATOM 1437 N N . LYS A 1 187 ? -19.884 -5.066 -11.506 1.00 53.31 187 LYS A N 1
ATOM 1438 C CA . LYS A 1 187 ? -20.323 -4.076 -12.484 1.00 53.31 187 LYS A CA 1
ATOM 1439 C C . LYS A 1 187 ? -21.833 -4.109 -12.371 1.00 53.31 187 LYS A C 1
ATOM 1441 O O . LYS A 1 187 ? -22.458 -4.958 -13.000 1.00 53.31 187 LYS A O 1
ATOM 1446 N N . GLY A 1 188 ? -22.370 -3.265 -11.485 1.00 45.31 188 GLY A N 1
ATOM 1447 C CA . GLY A 1 188 ? -23.786 -3.194 -11.173 1.00 45.31 188 GLY A CA 1
ATOM 1448 C C . GLY A 1 188 ? -24.550 -3.236 -12.479 1.00 45.31 188 GLY A C 1
ATOM 1449 O O . GLY A 1 188 ? -24.508 -2.283 -13.258 1.00 45.31 188 GLY A O 1
ATOM 1450 N N . ARG A 1 189 ? -25.164 -4.388 -12.766 1.00 48.00 189 ARG A N 1
ATOM 1451 C CA . ARG A 1 189 ? -26.106 -4.507 -13.869 1.00 48.00 189 ARG A CA 1
ATOM 1452 C C . ARG A 1 189 ? -27.193 -3.515 -13.506 1.00 48.00 189 ARG A C 1
ATOM 1454 O O . ARG A 1 189 ? -27.844 -3.682 -12.481 1.00 48.00 189 ARG A O 1
ATOM 1461 N N . GLY A 1 190 ? -27.252 -2.415 -14.249 1.00 47.41 190 GLY A N 1
ATOM 1462 C CA . GLY A 1 190 ? -28.047 -1.257 -13.884 1.00 47.41 190 GLY A CA 1
ATOM 1463 C C . GLY A 1 190 ? -29.487 -1.659 -13.597 1.00 47.41 190 GLY A C 1
ATOM 1464 O O . GLY A 1 190 ? -30.242 -1.950 -14.517 1.00 47.41 190 GLY A O 1
ATOM 1465 N N . SER A 1 191 ? -29.886 -1.598 -12.327 1.00 50.72 191 SER A N 1
ATOM 1466 C CA . SER A 1 191 ? -31.288 -1.650 -11.896 1.00 50.72 191 SER A CA 1
ATOM 1467 C C . SER A 1 191 ? -32.028 -0.341 -12.210 1.00 50.72 191 SER A C 1
ATOM 1469 O O . SER A 1 191 ? -32.891 0.091 -11.453 1.00 50.72 191 SER A O 1
ATOM 1471 N N . HIS A 1 192 ? -31.700 0.309 -13.328 1.00 44.84 192 HIS A N 1
ATOM 1472 C CA . HIS A 1 192 ? -32.329 1.545 -13.779 1.00 44.84 192 HIS A CA 1
ATOM 1473 C C . HIS A 1 192 ? -32.768 1.427 -15.239 1.00 44.84 192 HIS A C 1
ATOM 1475 O O . HIS A 1 192 ? -32.229 2.061 -16.136 1.00 44.84 192 HIS A O 1
ATOM 1481 N N . ALA A 1 193 ? -33.815 0.634 -15.436 1.00 46.47 193 ALA A N 1
ATOM 1482 C CA . ALA A 1 193 ? -34.866 0.944 -16.396 1.00 46.47 193 ALA A CA 1
ATOM 1483 C C . ALA A 1 193 ? -36.215 0.791 -15.674 1.00 46.47 193 ALA A C 1
ATOM 1485 O O . ALA A 1 193 ? -37.030 -0.062 -16.005 1.00 46.47 193 ALA A O 1
ATOM 1486 N N . ALA A 1 194 ? -36.419 1.581 -14.615 1.00 49.94 194 ALA A N 1
ATOM 1487 C CA . ALA A 1 194 ? -37.762 1.830 -14.108 1.00 49.94 194 ALA A CA 1
ATOM 1488 C C . ALA A 1 194 ? -38.381 2.905 -15.018 1.00 49.94 194 ALA A C 1
ATOM 1490 O O . ALA A 1 194 ? -37.814 3.999 -15.102 1.00 49.94 194 ALA A O 1
ATOM 1491 N N . PRO A 1 195 ? -39.475 2.623 -15.743 1.00 43.38 195 PRO A N 1
ATOM 1492 C CA . PRO A 1 195 ? -40.093 3.617 -16.603 1.00 43.38 195 PRO A CA 1
ATOM 1493 C C . PRO A 1 195 ? -40.658 4.752 -15.743 1.00 43.38 195 PRO A C 1
ATOM 1495 O O . PRO A 1 195 ? -41.476 4.536 -14.849 1.00 43.38 195 PRO A O 1
ATOM 1498 N N . LEU A 1 196 ? -40.202 5.970 -16.036 1.00 53.75 196 LEU A N 1
ATOM 1499 C CA . LEU A 1 196 ? -40.818 7.225 -15.620 1.00 53.75 196 LEU A CA 1
ATOM 1500 C C . LEU A 1 196 ? -42.243 7.279 -16.185 1.00 53.75 196 LEU A C 1
ATOM 1502 O O . LEU A 1 196 ? -42.467 7.786 -17.280 1.00 53.75 196 LEU A O 1
ATOM 1506 N N . ALA A 1 197 ? -43.209 6.747 -15.446 1.00 50.00 197 ALA A N 1
ATOM 1507 C CA . ALA A 1 197 ? -44.618 6.984 -15.700 1.00 50.00 197 ALA A CA 1
ATOM 1508 C C . ALA A 1 197 ? -45.302 7.415 -14.399 1.00 50.00 197 ALA A C 1
ATOM 1510 O O . ALA A 1 197 ? -45.381 6.665 -13.431 1.00 50.00 197 ALA A O 1
ATOM 1511 N N . SER A 1 198 ? -45.827 8.639 -14.446 1.00 53.00 198 SER A N 1
ATOM 1512 C CA . SER A 1 198 ? -46.955 9.117 -13.646 1.00 53.00 198 SER A CA 1
ATOM 1513 C C . SER A 1 198 ? -46.704 9.411 -12.169 1.00 53.00 198 SER A C 1
ATOM 1515 O O . SER A 1 198 ? -47.040 8.624 -11.288 1.00 53.00 198 SER A O 1
ATOM 1517 N N . ARG A 1 199 ? -46.284 10.650 -11.887 1.00 47.38 199 ARG A N 1
ATOM 1518 C CA . ARG A 1 199 ? -46.810 11.382 -10.722 1.00 47.38 199 ARG A CA 1
ATOM 1519 C C . ARG A 1 199 ? -46.714 12.899 -10.895 1.00 47.38 199 ARG A C 1
ATOM 1521 O O . ARG A 1 199 ? -46.094 13.603 -10.109 1.00 47.38 199 ARG A O 1
ATOM 1528 N N . ASN A 1 200 ? -47.370 13.397 -11.942 1.00 49.72 200 ASN A N 1
ATOM 1529 C CA . ASN A 1 200 ? -47.847 14.775 -11.948 1.00 49.72 200 ASN A CA 1
ATOM 1530 C C . ASN A 1 200 ? -49.210 14.810 -11.256 1.00 49.72 200 ASN A C 1
ATOM 1532 O O . ASN A 1 200 ? -50.161 14.210 -11.748 1.00 49.72 200 ASN A O 1
ATOM 1536 N N . GLY A 1 201 ? -49.282 15.549 -10.151 1.00 53.25 201 GLY A N 1
ATOM 1537 C CA . GLY A 1 201 ? -50.533 16.044 -9.589 1.00 53.25 201 GLY A CA 1
ATOM 1538 C C . GLY A 1 201 ? -50.867 15.505 -8.205 1.00 53.25 201 GLY A C 1
ATOM 1539 O O . GLY A 1 201 ? -51.619 14.553 -8.108 1.00 53.25 201 GLY A O 1
ATOM 1540 N N . GLU A 1 202 ? -50.404 16.181 -7.148 1.00 47.91 202 GLU A N 1
ATOM 1541 C CA . GLU A 1 202 ? -51.320 16.612 -6.083 1.00 47.91 202 GLU A CA 1
ATOM 1542 C C . GLU A 1 202 ? -50.703 17.715 -5.205 1.00 47.91 202 GLU A C 1
ATOM 1544 O O . GLU A 1 202 ? -49.749 17.502 -4.467 1.00 47.91 202 GLU A O 1
ATOM 1549 N N . LYS A 1 203 ? -51.246 18.926 -5.408 1.00 47.56 203 LYS A N 1
ATOM 1550 C CA . LYS A 1 203 ? -51.659 19.954 -4.429 1.00 47.56 203 LYS A CA 1
ATOM 1551 C C . LYS A 1 203 ? -50.839 20.101 -3.134 1.00 47.56 203 LYS A C 1
ATOM 1553 O O . LYS A 1 203 ? -50.802 19.214 -2.300 1.00 47.56 203 LYS A O 1
ATOM 1558 N N . ARG A 1 204 ? -50.150 21.233 -2.940 1.00 53.34 204 ARG A N 1
ATOM 1559 C CA . ARG A 1 204 ? -50.651 22.512 -2.363 1.00 53.34 204 ARG A CA 1
ATOM 1560 C C . ARG A 1 204 ? -51.211 22.404 -0.932 1.00 53.34 204 ARG A C 1
ATOM 1562 O O . ARG A 1 204 ? -52.211 21.737 -0.718 1.00 53.34 204 ARG A O 1
ATOM 1569 N N . GLN A 1 205 ? -50.646 23.285 -0.094 1.00 44.16 205 GLN A N 1
ATOM 1570 C CA . GLN A 1 205 ? -51.108 23.844 1.190 1.00 44.16 205 GLN A CA 1
ATOM 1571 C C . GLN A 1 205 ? -50.720 23.094 2.468 1.00 44.16 205 GLN A C 1
ATOM 1573 O O . GLN A 1 205 ? -51.253 22.029 2.757 1.00 44.16 205 GLN A O 1
ATOM 1578 N N . ARG A 1 206 ? -49.846 23.728 3.270 1.00 53.88 206 ARG A N 1
ATOM 1579 C CA . ARG A 1 206 ? -50.167 24.392 4.559 1.00 53.88 206 ARG A CA 1
ATOM 1580 C C . ARG A 1 206 ? -48.845 24.649 5.307 1.00 53.88 206 ARG A C 1
ATOM 1582 O O . ARG A 1 206 ? -48.143 23.704 5.637 1.00 53.88 206 ARG A O 1
ATOM 1589 N N . GLU A 1 207 ? -48.296 25.858 5.229 1.00 46.66 207 GLU A N 1
ATOM 1590 C CA . GLU A 1 207 ? -48.413 26.924 6.248 1.00 46.66 207 GLU A CA 1
ATOM 1591 C C . GLU A 1 207 ? -48.106 26.478 7.689 1.00 46.66 207 GLU A C 1
ATOM 1593 O O . GLU A 1 207 ? -48.857 25.720 8.295 1.00 46.66 207 GLU A O 1
ATOM 1598 N N . GLU A 1 208 ? -46.956 26.979 8.156 1.00 49.34 208 GLU A N 1
ATOM 1599 C CA . GLU A 1 208 ? -46.642 27.541 9.479 1.00 49.34 208 GLU A CA 1
ATOM 1600 C C . GLU A 1 208 ? -47.278 26.929 10.738 1.00 49.34 208 GLU A C 1
ATOM 1602 O O . GLU A 1 208 ? -48.467 27.088 11.001 1.00 49.34 208 GLU A O 1
ATOM 1607 N N . HIS A 1 209 ? -46.417 26.370 11.600 1.00 41.59 209 HIS A N 1
ATOM 1608 C CA . HIS A 1 209 ? -46.444 26.634 13.045 1.00 41.59 209 HIS A CA 1
ATOM 1609 C C . HIS A 1 209 ? -45.152 26.132 13.734 1.00 41.59 209 HIS A C 1
ATOM 1611 O O . HIS A 1 209 ? -44.976 24.942 13.980 1.00 41.59 209 HIS A O 1
ATOM 1617 N N . GLU A 1 210 ? -44.252 27.060 14.069 1.00 42.66 210 GLU A N 1
ATOM 1618 C CA . GLU A 1 210 ? -43.514 27.050 15.351 1.00 42.66 210 GLU A CA 1
ATOM 1619 C C . GLU A 1 210 ? -44.447 27.656 16.437 1.00 42.66 210 GLU A C 1
ATOM 1621 O O . GLU A 1 210 ? -45.484 28.209 16.046 1.00 42.66 210 GLU A O 1
ATOM 1626 N N . PRO A 1 211 ? -44.177 27.625 17.767 1.00 53.69 211 PRO A N 1
ATOM 1627 C CA . PRO A 1 211 ? -42.899 27.393 18.469 1.00 53.69 211 PRO A CA 1
ATOM 1628 C C . PRO A 1 211 ? -43.009 26.475 19.721 1.00 53.69 211 PRO A C 1
ATOM 1630 O O . PRO A 1 211 ? -44.104 26.090 20.128 1.00 53.69 211 PRO A O 1
ATOM 1633 N N . GLY A 1 212 ? -41.894 26.200 20.423 1.00 39.41 212 GLY A N 1
ATOM 1634 C CA . GLY A 1 212 ? -41.984 25.864 21.863 1.00 39.41 212 GLY A CA 1
ATOM 1635 C C . GLY A 1 212 ? -40.924 24.959 22.508 1.00 39.41 212 GLY A C 1
ATOM 1636 O O . GLY A 1 212 ? -41.222 23.838 22.890 1.00 39.41 212 GLY A O 1
ATOM 1637 N N . ASN A 1 213 ? -39.715 25.485 22.715 1.00 41.97 213 ASN A N 1
ATOM 1638 C CA . ASN A 1 213 ? -39.064 25.661 24.029 1.00 41.97 213 ASN A CA 1
ATOM 1639 C C . ASN A 1 213 ? -39.237 24.573 25.136 1.00 41.97 213 ASN A C 1
ATOM 1641 O O . ASN A 1 213 ? -40.303 24.502 25.744 1.00 41.97 213 ASN A O 1
ATOM 1645 N N . LYS A 1 214 ? -38.150 23.869 25.528 1.00 51.69 214 LYS A N 1
ATOM 1646 C CA . LYS A 1 214 ? -37.524 23.884 26.889 1.00 51.69 214 LYS A CA 1
ATOM 1647 C C . LYS A 1 214 ? -36.475 22.763 27.139 1.00 51.69 214 LYS A C 1
ATOM 1649 O O . LYS A 1 214 ? -36.442 21.792 26.390 1.00 51.69 214 LYS A O 1
ATOM 1654 N N . PRO A 1 215 ? -35.594 22.918 28.161 1.00 56.03 215 PRO A N 1
ATOM 1655 C CA . PRO A 1 215 ? -34.284 22.263 28.250 1.00 56.03 215 PRO A CA 1
ATOM 1656 C C . PRO A 1 215 ? -34.161 21.145 29.313 1.00 56.03 215 PRO A C 1
ATOM 1658 O O . PRO A 1 215 ? -35.039 20.958 30.148 1.00 56.03 215 PRO A O 1
ATOM 1661 N N . ALA A 1 216 ? -32.954 20.558 29.322 1.00 46.59 216 ALA A N 1
ATOM 1662 C CA . ALA A 1 216 ? -32.239 19.874 30.413 1.00 46.59 216 ALA A CA 1
ATOM 1663 C C . ALA A 1 216 ? -32.546 18.389 30.690 1.00 46.59 216 ALA A C 1
ATOM 1665 O O . ALA A 1 216 ? -33.655 18.021 31.058 1.00 46.59 216 ALA A O 1
ATOM 1666 N N . THR A 1 217 ? -31.499 17.548 30.651 1.00 50.69 217 THR A N 1
ATOM 1667 C CA . THR A 1 217 ? -30.899 16.890 31.840 1.00 50.69 217 THR A CA 1
ATOM 1668 C C . THR A 1 217 ? -29.837 15.866 31.401 1.00 50.69 217 THR A C 1
ATOM 1670 O O . THR A 1 217 ? -30.134 14.910 30.690 1.00 50.69 217 THR A O 1
ATOM 1673 N N . LEU A 1 218 ? -28.592 16.082 31.837 1.00 57.06 218 LEU A N 1
ATOM 1674 C CA . LEU A 1 218 ? -27.484 15.116 31.817 1.00 57.06 218 LEU A CA 1
ATOM 1675 C C . LEU A 1 218 ? -27.632 14.116 32.977 1.00 57.06 218 LEU A C 1
ATOM 1677 O O . LEU A 1 218 ? -27.990 14.536 34.078 1.00 57.06 218 LEU A O 1
ATOM 1681 N N . PRO A 1 219 ? -27.229 12.850 32.787 1.00 68.94 219 PRO A N 1
ATOM 1682 C CA . PRO A 1 219 ? -26.594 12.087 33.862 1.00 68.94 219 PRO A CA 1
ATOM 1683 C C . PRO A 1 219 ? -25.140 11.675 33.530 1.00 68.94 219 PRO A C 1
ATOM 1685 O O . PRO A 1 219 ? -24.761 11.617 32.356 1.00 68.94 219 PRO A O 1
ATOM 1688 N N . PRO A 1 220 ? -24.307 11.415 34.558 1.00 56.56 220 PRO A N 1
ATOM 1689 C CA . PRO A 1 220 ? -22.876 11.171 34.412 1.00 56.56 220 PRO A CA 1
ATOM 1690 C C . PRO A 1 220 ? -22.516 9.692 34.182 1.00 56.56 220 PRO A C 1
ATOM 1692 O O . PRO A 1 220 ? -23.172 8.793 34.689 1.00 56.56 220 PRO A O 1
ATOM 1695 N N . SER A 1 221 ? -21.398 9.514 33.470 1.00 46.66 221 SER A N 1
ATOM 1696 C CA . SER A 1 221 ? -20.314 8.541 33.690 1.00 46.66 221 SER A CA 1
ATOM 1697 C C . SER A 1 221 ? -20.658 7.085 34.023 1.00 46.66 221 SER A C 1
ATOM 1699 O O . SER A 1 221 ? -20.913 6.795 35.181 1.00 46.66 221 SER A O 1
ATOM 1701 N N . GLU A 1 222 ? -20.367 6.166 33.090 1.00 43.84 222 GLU A N 1
ATOM 1702 C CA . GLU A 1 222 ? -19.663 4.913 33.415 1.00 43.84 222 GLU A CA 1
ATOM 1703 C C . GLU A 1 222 ? -18.685 4.523 32.291 1.00 43.84 222 GLU A C 1
ATOM 1705 O O . GLU A 1 222 ? -19.042 4.350 31.124 1.00 43.84 222 GLU A O 1
ATOM 1710 N N . THR A 1 223 ? -17.413 4.397 32.666 1.00 53.06 223 THR A N 1
ATOM 1711 C CA . THR A 1 223 ? -16.350 3.712 31.928 1.00 53.06 223 THR A CA 1
ATOM 1712 C C . THR A 1 223 ? -16.719 2.247 31.724 1.00 53.06 223 THR A C 1
ATOM 1714 O O . THR A 1 223 ? -16.667 1.456 32.661 1.00 53.06 223 THR A O 1
ATOM 1717 N N . SER A 1 224 ? -17.028 1.869 30.484 1.00 43.66 224 SER A N 1
ATOM 1718 C CA . SER A 1 224 ? -17.073 0.470 30.062 1.00 43.66 224 SER A CA 1
ATOM 1719 C C . SER A 1 224 ? -16.188 0.288 28.837 1.00 43.66 224 SER A C 1
ATOM 1721 O O . SER A 1 224 ? -16.513 0.709 27.725 1.00 43.66 224 SER A O 1
ATOM 1723 N N . THR A 1 225 ? -15.029 -0.328 29.058 1.00 52.00 225 THR A N 1
ATOM 1724 C CA . THR A 1 225 ? -14.112 -0.794 28.017 1.00 52.00 225 THR A CA 1
ATOM 1725 C C . THR A 1 225 ? -14.721 -2.032 27.361 1.00 52.00 225 THR A C 1
ATOM 1727 O O . THR A 1 225 ? -14.309 -3.162 27.608 1.00 52.00 225 THR A O 1
ATOM 1730 N N . ALA A 1 226 ? -15.747 -1.827 26.538 1.00 43.47 226 ALA A N 1
ATOM 1731 C CA . ALA A 1 226 ? -16.302 -2.873 25.697 1.00 43.47 226 ALA A CA 1
ATOM 1732 C C . ALA A 1 226 ? -15.471 -2.963 24.410 1.00 43.47 226 ALA A C 1
ATOM 1734 O O . ALA A 1 226 ? -15.549 -2.098 23.531 1.00 43.47 226 ALA A O 1
ATOM 1735 N N . ALA A 1 227 ? -14.670 -4.025 24.297 1.00 48.41 227 ALA A N 1
ATOM 1736 C CA . ALA A 1 227 ? -14.028 -4.427 23.052 1.00 48.41 227 ALA A CA 1
ATOM 1737 C C . ALA A 1 227 ? -15.105 -4.599 21.968 1.00 48.41 227 ALA A C 1
ATOM 1739 O O . ALA A 1 227 ? -15.823 -5.598 21.902 1.00 48.41 227 ALA A O 1
ATOM 1740 N N . THR A 1 228 ? -15.262 -3.569 21.138 1.00 38.34 228 THR A N 1
ATOM 1741 C CA . THR A 1 228 ? -16.294 -3.528 20.110 1.00 38.34 228 THR A CA 1
ATOM 1742 C C . THR A 1 228 ? -15.809 -4.366 18.937 1.00 38.34 228 THR A C 1
ATOM 1744 O O . THR A 1 228 ? -15.053 -3.902 18.086 1.00 38.34 228 THR A O 1
ATOM 1747 N N . THR A 1 229 ? -16.226 -5.629 18.906 1.00 44.16 229 THR A N 1
ATOM 1748 C CA . THR A 1 229 ? -16.008 -6.509 17.756 1.00 44.16 229 THR A CA 1
ATOM 1749 C C . THR A 1 229 ? -16.889 -6.009 16.612 1.00 44.16 229 THR A C 1
ATOM 1751 O O . THR A 1 229 ? -18.088 -6.283 16.546 1.00 44.16 229 THR A O 1
ATOM 1754 N N . LEU A 1 230 ? -16.301 -5.202 15.731 1.00 42.16 230 LEU A N 1
ATOM 1755 C CA . LEU A 1 230 ? -16.919 -4.732 14.496 1.00 42.16 230 LEU A CA 1
ATOM 1756 C C . LEU A 1 230 ? -16.984 -5.894 13.501 1.00 42.16 230 LEU A C 1
ATOM 1758 O O . LEU A 1 230 ? -16.073 -6.096 12.706 1.00 42.16 230 LEU A O 1
ATOM 1762 N N . VAL A 1 231 ? -18.077 -6.654 13.538 1.00 42.25 231 VAL A N 1
ATOM 1763 C CA . VAL A 1 231 ? -18.430 -7.582 12.457 1.00 42.25 231 VAL A CA 1
ATOM 1764 C C . VAL A 1 231 ? -19.026 -6.759 11.304 1.00 42.25 231 VAL A C 1
ATOM 1766 O O . VAL A 1 231 ? -20.052 -6.097 11.501 1.00 42.25 231 VAL A O 1
ATOM 1769 N N . PRO A 1 232 ? -18.426 -6.757 10.099 1.00 43.66 232 PRO A N 1
ATOM 1770 C CA . PRO A 1 232 ? -18.992 -6.076 8.941 1.00 43.66 232 PRO A CA 1
ATOM 1771 C C . PRO A 1 232 ? -20.399 -6.605 8.629 1.00 43.66 232 PRO A C 1
ATOM 1773 O O . PRO A 1 232 ? -20.615 -7.805 8.467 1.00 43.66 232 PRO A O 1
ATOM 1776 N N . ARG A 1 233 ? -21.378 -5.698 8.517 1.00 49.28 233 ARG A N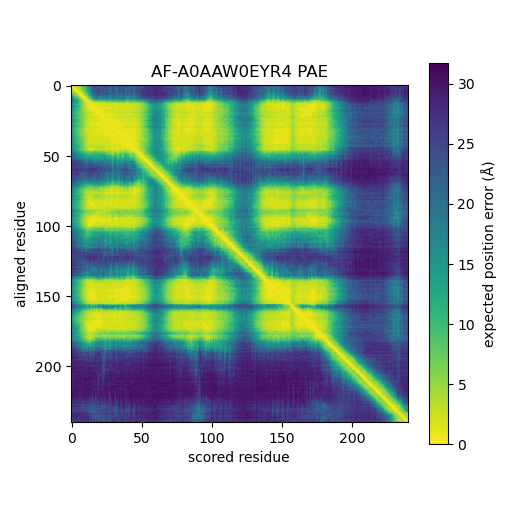 1
ATOM 1777 C CA . ARG A 1 233 ? -22.810 -5.999 8.287 1.00 49.28 233 ARG A CA 1
ATOM 1778 C C . ARG A 1 233 ? -23.134 -6.687 6.947 1.00 49.28 233 ARG A C 1
ATOM 1780 O O . ARG A 1 233 ? -24.304 -6.928 6.670 1.00 49.28 233 ARG A O 1
ATOM 1787 N N . CYS A 1 234 ? -22.143 -7.019 6.125 1.00 42.62 234 CYS A N 1
ATOM 1788 C CA . CYS A 1 234 ? -22.322 -7.654 4.817 1.00 42.62 234 CYS A CA 1
ATOM 1789 C C . CYS A 1 234 ? -22.492 -9.186 4.863 1.00 42.62 234 CYS A C 1
ATOM 1791 O O . CYS A 1 234 ? -22.776 -9.776 3.829 1.00 42.62 234 CYS A O 1
ATOM 1793 N N . LEU A 1 235 ? -22.394 -9.837 6.030 1.00 41.12 235 LEU A N 1
ATOM 1794 C CA . LEU A 1 235 ? -22.503 -11.302 6.155 1.00 41.12 235 LEU A CA 1
ATOM 1795 C C . LEU A 1 235 ? -23.722 -11.770 6.969 1.00 41.12 235 LEU A C 1
ATOM 1797 O O . LEU A 1 235 ? -23.628 -12.697 7.773 1.00 41.12 235 LEU A O 1
ATOM 1801 N N . ARG A 1 236 ? -24.903 -11.173 6.766 1.00 46.31 236 ARG A N 1
ATOM 1802 C CA . ARG A 1 236 ? -26.151 -11.810 7.225 1.00 46.31 236 ARG A CA 1
ATOM 1803 C C . ARG A 1 236 ? -26.552 -12.882 6.210 1.00 46.31 236 ARG A C 1
ATOM 1805 O O . ARG A 1 236 ? -27.216 -12.589 5.220 1.00 46.31 236 ARG A O 1
ATOM 1812 N N . ARG A 1 237 ? -26.130 -14.128 6.457 1.00 51.88 237 ARG A N 1
ATOM 1813 C CA . ARG A 1 237 ? -26.673 -15.306 5.764 1.00 51.88 237 ARG A CA 1
ATOM 1814 C C . ARG A 1 237 ? -28.192 -15.312 5.961 1.00 51.88 237 ARG A C 1
ATOM 1816 O O . ARG A 1 237 ? -28.660 -15.345 7.098 1.00 51.88 237 ARG A O 1
ATOM 1823 N N . ARG A 1 238 ? -28.958 -15.255 4.867 1.00 48.31 238 ARG A N 1
ATOM 1824 C CA . ARG A 1 238 ? -30.378 -15.618 4.890 1.00 48.31 238 ARG A CA 1
ATOM 1825 C C . ARG A 1 238 ? -30.446 -17.100 5.255 1.00 48.31 238 ARG A C 1
ATOM 1827 O O . ARG A 1 238 ? -29.984 -17.928 4.480 1.00 48.31 238 ARG A O 1
ATOM 1834 N N . GLN A 1 239 ? -30.965 -17.412 6.438 1.00 49.75 239 GLN A N 1
ATOM 1835 C CA . GLN A 1 239 ? -31.564 -18.721 6.665 1.00 49.75 239 GLN A CA 1
ATOM 1836 C C . GLN A 1 239 ? -32.875 -18.724 5.876 1.00 49.75 239 GLN A C 1
ATOM 1838 O O . GLN A 1 239 ? -33.743 -17.885 6.124 1.00 49.75 239 GLN A O 1
ATOM 1843 N N . GLY A 1 240 ? -32.923 -19.566 4.849 1.00 50.03 240 GLY A N 1
ATOM 1844 C CA . GLY A 1 240 ? -34.159 -20.105 4.298 1.00 50.03 240 GLY A CA 1
ATOM 1845 C C . GLY A 1 240 ? -34.364 -21.492 4.878 1.00 50.03 240 GLY A C 1
ATOM 1846 O O . GLY A 1 240 ? -33.330 -22.129 5.192 1.00 50.03 240 GLY A O 1
#

pLDDT: mean 71.2, std 20.74, range [38.34, 97.5]

Secondary structure (DSSP, 8-state):
--------------EEEE-TT--SHHHIIIIIHHHTHHHHT-GGGSBPPPPPP-------------------PPPB--TTSS-EEEEETTSSS-EEEEE-SPPPHHHHHHHHTTTS-----PPP-------------SS-HHHHHHHHHHHHHHHHS-SSS--EETTEE-EEEEPPTT------------------------------------------------------TT------

Radius of gyration: 27.51 Å; Cα contacts (8 Å, |Δi|>4): 192; chains: 1; bounding box: 73×73×75 Å

Solvent-accessible surface area (backbone atoms only — not comparable to full-atom values): 16572 Å² total; per-residue (Å²): 135,87,80,78,80,69,78,74,70,77,71,72,67,28,30,39,41,33,35,91,71,61,87,49,66,64,45,47,52,45,41,55,44,54,76,41,13,74,76,38,70,46,59,89,57,43,50,65,65,74,70,77,77,81,72,81,71,88,72,78,93,86,81,97,82,72,91,74,68,76,71,75,62,74,54,38,62,50,94,82,50,46,62,44,72,47,77,44,69,92,44,101,68,53,34,33,41,37,35,60,41,69,76,54,78,75,58,51,59,69,52,50,60,76,70,64,77,65,88,82,78,91,78,84,88,77,95,68,86,76,82,79,71,79,71,76,62,101,68,54,71,66,58,37,49,51,32,51,51,35,50,46,43,61,47,61,74,37,95,87,58,72,49,64,45,92,92,29,62,47,48,45,42,78,52,63,90,87,54,70,92,73,88,76,76,75,72,71,77,74,92,73,82,73,80,94,70,87,85,86,85,81,82,87,88,81,82,89,81,86,86,82,89,88,86,88,85,86,86,83,86,80,96,72,93,69,86,76,80,81,71,73,85,87,73,76,75,80,84,124

Sequence (240 aa):
MSGSDASAVDAVQTIYLHCDALRHRGEVLNGFFYEHRHALGIDDWYELPSAPADNGATGEEGTPGGADGSAAVAPRMPFHAPVEVVHVVRSRKPYFLIEWRYPAAENKKNRHQALDEEPNQPMATDSSTPTVRQREGPFSEESLRAVTERLLALGKESSATPLVWKEKPVSISAALRGVTVTSEREKGRGSHAAPLASRNGEKRQREEHEPGNKPATLPPSETSTAATTLVPRCLRRRQG

Foldseek 3Di:
DDPPPPVPPVFFWKKKKFWPPDDDPQCVFLNVCCVCVVLLVCVVQKDQPDDPPCPDPPDDDDDDDDPPVVPRPRIGGDPQQQKDWDWDPPDPGIIIIITRGGDDPVVVVVVVVVVPPPDDDDDDDDDDDDPPPPPPPPDDPVSRVSSVVSQQCLQVVDPPDADDDPNIGMHMDIDDPPDDDDPPPCVPPDPPPPDPDDDDDDDDDDDDDDDDDDDDDDDDDDDDPPPDPDDPPPPPDDDD